Protein AF-0000000076772380 (afdb_homodimer)

Sequence (186 aa):
KKILKKKPVYSMKKGQIVRVEKEKYLNSINYLSVGHPPFYKGLDYIYEDRGEVLDIRIFEETGEYALIAWVGIPTPPAWLPTYMLIKVWSNYHKKILKKKPVYSMKKGQIVRVEKEKYLNSINYLSVGHPPFYKGLDYIYEDRGEVLDIRIFEETGEYALIAWVGIPTPPAWLPTYMLIKVWSNYH

Solvent-accessible surface area (backbone atoms only — not comparable to full-atom values): 11398 Å² total; per-residue (Å²): 131,82,78,70,74,79,75,87,82,72,94,71,51,72,66,41,43,26,27,38,37,58,70,56,42,71,65,32,66,72,44,62,68,68,71,56,64,89,84,50,68,92,54,46,54,52,49,75,36,51,21,32,26,72,41,76,48,74,34,93,89,79,40,48,32,30,31,32,39,45,67,94,47,101,56,79,62,45,76,41,57,48,89,37,48,37,81,56,79,80,76,82,120,132,81,77,69,73,77,77,86,82,72,93,70,54,71,67,41,43,27,26,39,38,57,71,55,41,72,66,32,68,71,43,62,68,68,71,58,64,89,83,51,68,90,55,47,53,53,50,75,36,53,22,33,27,70,41,76,49,74,33,92,91,79,40,48,32,29,30,32,38,45,66,96,47,100,56,81,63,44,74,41,56,48,87,36,48,38,82,57,78,80,76,80,120

Foldseek 3Di:
DPPPPPDDDDPDDFFFKKAFQPVVCQPDVNVVVVVDDPPPVVCVCRHVFIWGFHDWDADDPPGIWTFTDTPPDPDHTDIDHCVRMGTDDPPPD/DPPPDPDDDDPDDFFFKKAFQPVVCQPDVNVVVVVDDPPPVVCVCRHVFIWTFHDWDADDPPGIWTFTDTPPDPDHTDIDHCVRMGTDDPPPD

Organism: Aegilops tauschii subsp. strangulata (NCBI:txid200361)

Secondary structure (DSSP, 8-state):
------PPPPS--TT-EEEE-HHHHHTSHHHHHTT--TT-GGGHHHHHS-EEEEEEEEETTTEEEEEEEETT--S--EEEEGGGEEE------/------PPPPS--TT-EEEE-HHHHHTSHHHHHTT--TT-GGGHHHHHS-EEEEEEEEETTTEEEEEEEETT--S--EEEEGGGEEE------

pLDDT: mean 89.03, std 13.78, range [33.38, 98.62]

Radius of gyration: 18.73 Å; Cα contacts (8 Å, |Δi|>4): 290; chains: 2; bounding box: 43×68×48 Å

Structure (mmCIF, N/CA/C/O backbone):
data_AF-0000000076772380-model_v1
#
loop_
_entity.id
_entity.type
_entity.pdbx_description
1 polymer 'Uncharacterized protein'
#
loop_
_atom_site.group_PDB
_atom_site.id
_atom_site.type_symbol
_atom_site.label_atom_id
_atom_site.label_alt_id
_atom_site.label_comp_id
_atom_site.label_asym_id
_atom_site.label_entity_id
_atom_site.label_seq_id
_atom_site.pdbx_PDB_ins_code
_atom_site.Cartn_x
_atom_site.Cartn_y
_atom_site.Cartn_z
_atom_site.occupancy
_atom_site.B_iso_or_equiv
_atom_site.auth_seq_id
_atom_site.auth_comp_id
_atom_site.auth_asym_id
_atom_site.auth_atom_id
_atom_site.pdbx_PDB_model_num
ATOM 1 N N . LYS A 1 1 ? 26.562 -8.906 25.172 1 37.75 1 LYS A N 1
ATOM 2 C CA . LYS A 1 1 ? 26.172 -7.516 24.953 1 37.75 1 LYS A CA 1
ATOM 3 C C . LYS A 1 1 ? 24.875 -7.426 24.156 1 37.75 1 LYS A C 1
ATOM 5 O O . LYS A 1 1 ? 24.781 -7.973 23.047 1 37.75 1 LYS A O 1
ATOM 10 N N . LYS A 1 2 ? 23.766 -7.121 24.75 1 48.62 2 LYS A N 1
ATOM 11 C CA . LYS A 1 2 ? 22.453 -7.02 24.125 1 48.62 2 LYS A CA 1
ATOM 12 C C . LYS A 1 2 ? 22.453 -5.984 23.016 1 48.62 2 LYS A C 1
ATOM 14 O O . LYS A 1 2 ? 22.781 -4.82 23.234 1 48.62 2 LYS A O 1
ATOM 19 N N . ILE A 1 3 ? 2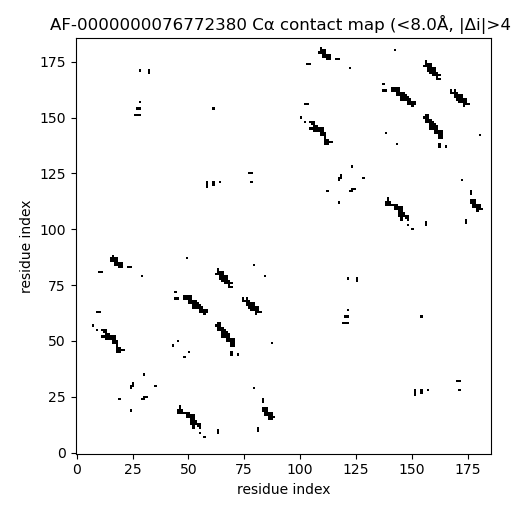2.672 -6.246 21.797 1 52.25 3 ILE A N 1
ATOM 20 C CA . ILE A 1 3 ? 22.625 -5.289 20.703 1 52.25 3 ILE A CA 1
ATOM 21 C C . ILE A 1 3 ? 21.344 -4.461 20.797 1 52.25 3 ILE A C 1
ATOM 23 O O . ILE A 1 3 ? 20.25 -5.008 20.734 1 52.25 3 ILE A O 1
ATOM 27 N N . LEU A 1 4 ? 21.422 -3.527 21.562 1 55.66 4 LEU A N 1
ATOM 28 C CA . LEU A 1 4 ? 20.266 -2.662 21.781 1 55.66 4 LEU A CA 1
ATOM 29 C C . LEU A 1 4 ? 19.688 -2.201 20.453 1 55.66 4 LEU A C 1
ATOM 31 O O . LEU A 1 4 ? 20.406 -1.701 19.594 1 55.66 4 LEU A O 1
ATOM 35 N N . LYS A 1 5 ? 18.703 -2.811 19.938 1 64.19 5 LYS A N 1
ATOM 36 C CA . LYS A 1 5 ? 18 -2.396 18.734 1 64.19 5 LYS A CA 1
ATOM 37 C C . LYS A 1 5 ? 17.734 -0.893 18.734 1 64.19 5 LYS A C 1
ATOM 39 O O . LYS A 1 5 ? 17.25 -0.343 19.719 1 64.19 5 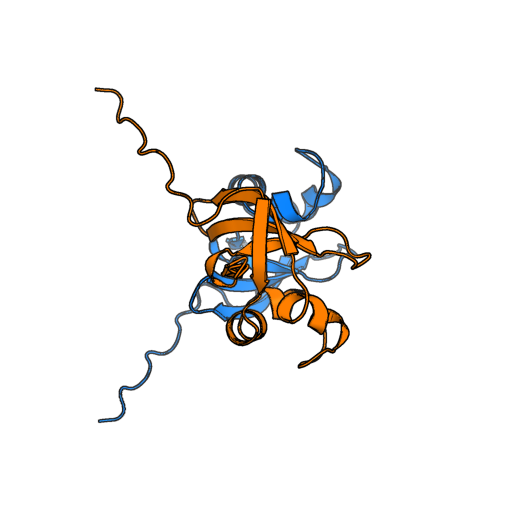LYS A O 1
ATOM 44 N N . LYS A 1 6 ? 18.5 -0.16 17.922 1 69.69 6 LYS A N 1
ATOM 45 C CA . LYS A 1 6 ? 18.297 1.283 17.797 1 69.69 6 LYS A CA 1
ATOM 46 C C . LYS A 1 6 ? 16.828 1.639 17.703 1 69.69 6 LYS A C 1
ATOM 48 O O . LYS A 1 6 ? 16.047 0.949 17.031 1 69.69 6 LYS A O 1
ATOM 53 N N . LYS A 1 7 ? 16.328 2.523 18.594 1 78.88 7 LYS A N 1
ATOM 54 C CA . LYS A 1 7 ? 14.953 3 18.609 1 78.88 7 LYS A CA 1
ATOM 55 C C . LYS A 1 7 ? 14.57 3.645 17.281 1 78.88 7 LYS A C 1
ATOM 57 O O . LYS A 1 7 ? 15.344 4.418 16.719 1 78.88 7 LYS A O 1
ATOM 62 N N . PRO A 1 8 ? 13.414 3.248 16.766 1 77.56 8 PRO A N 1
ATOM 63 C CA . PRO A 1 8 ? 13.016 3.854 15.5 1 77.56 8 PRO A CA 1
ATOM 64 C C . PRO A 1 8 ? 12.828 5.367 15.594 1 77.56 8 PRO A C 1
ATOM 66 O O . PRO A 1 8 ? 12.367 5.867 16.625 1 77.56 8 PRO A O 1
ATOM 69 N N . VAL A 1 9 ? 13.391 6.066 14.586 1 86.56 9 VAL A N 1
ATOM 70 C CA . VAL A 1 9 ? 13.172 7.504 14.469 1 86.56 9 VAL A CA 1
ATOM 71 C C . VAL A 1 9 ? 11.984 7.773 13.539 1 86.56 9 VAL A C 1
ATOM 73 O O . VAL A 1 9 ? 12 7.371 12.375 1 86.56 9 VAL A O 1
ATOM 76 N N . TYR A 1 10 ? 10.992 8.461 14.109 1 92.56 10 TYR A N 1
ATOM 77 C CA . TYR A 1 10 ? 9.781 8.781 13.352 1 92.56 10 TYR A CA 1
ATOM 78 C C . TYR A 1 10 ? 9.891 10.164 12.719 1 92.56 10 TYR A C 1
ATOM 80 O O . TYR A 1 10 ? 10.406 11.102 13.336 1 92.56 10 TYR A O 1
ATOM 88 N N . SER A 1 11 ? 9.438 10.203 11.492 1 95.38 11 SER A N 1
ATOM 89 C CA . SER A 1 11 ? 9.469 11.477 10.781 1 95.38 11 SER A CA 1
ATOM 90 C C . SER A 1 11 ? 8.258 12.336 11.133 1 95.38 11 SER A C 1
ATOM 92 O O . SER A 1 11 ? 8.234 13.531 10.836 1 95.38 11 SER A O 1
ATOM 94 N N . MET A 1 12 ? 7.242 11.695 11.75 1 95.69 12 MET A N 1
ATOM 95 C CA . MET A 1 12 ? 5.996 12.367 12.102 1 95.69 12 MET A CA 1
ATOM 96 C C . MET A 1 12 ? 5.52 11.953 13.492 1 95.69 12 MET A C 1
ATOM 98 O O . MET A 1 12 ? 6.039 10.992 14.062 1 95.69 12 MET A O 1
ATOM 102 N N . LYS A 1 13 ? 4.551 12.812 14 1 96.62 13 LYS A N 1
ATOM 103 C CA . LYS A 1 13 ? 3.949 12.484 15.289 1 96.62 13 LYS A CA 1
ATOM 104 C C . LYS A 1 13 ? 2.43 12.406 15.18 1 96.62 13 LYS A C 1
ATOM 106 O O . LYS A 1 13 ? 1.831 13.016 14.297 1 96.62 13 LYS A O 1
ATOM 111 N N . LYS A 1 14 ? 1.893 11.547 16.125 1 97.69 14 LYS A N 1
ATOM 112 C CA . LYS A 1 14 ? 0.436 11.516 16.219 1 97.69 14 LYS A CA 1
ATOM 113 C C . LYS A 1 14 ? -0.128 12.914 16.484 1 97.69 14 LYS A C 1
ATOM 115 O O . LYS A 1 14 ? 0.429 13.672 17.281 1 97.69 14 LYS A O 1
ATOM 120 N N . GLY A 1 15 ? -1.138 13.25 15.781 1 97.69 15 GLY A N 1
ATOM 121 C CA . GLY A 1 15 ? -1.75 14.562 15.945 1 97.69 15 GLY A CA 1
ATOM 122 C C . 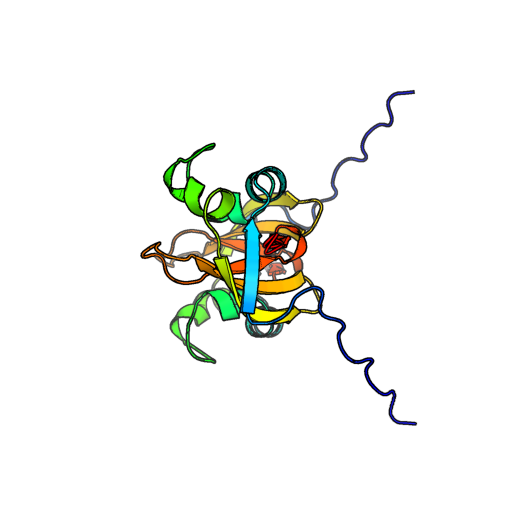GLY A 1 15 ? -1.237 15.586 14.953 1 97.69 15 GLY A C 1
ATOM 123 O O . GLY A 1 15 ? -1.83 16.656 14.789 1 97.69 15 GLY A O 1
ATOM 124 N N . GLN A 1 16 ? -0.128 15.258 14.266 1 97.56 16 GLN A N 1
ATOM 125 C CA . GLN A 1 16 ? 0.442 16.156 13.266 1 97.56 16 GLN A CA 1
ATOM 126 C C . GLN A 1 16 ? -0.528 16.375 12.109 1 97.56 16 GLN A C 1
ATOM 128 O O . GLN A 1 16 ? -1.175 15.438 11.641 1 97.56 16 GLN A O 1
ATOM 133 N N . ILE A 1 17 ? -0.69 17.688 11.641 1 98.38 17 ILE A N 1
ATOM 134 C CA . ILE A 1 17 ? -1.533 18.031 10.5 1 98.38 17 ILE A CA 1
ATOM 135 C C . ILE A 1 17 ? -0.72 17.938 9.211 1 98.38 17 ILE A C 1
ATOM 137 O O . ILE A 1 17 ? 0.393 18.453 9.133 1 98.38 17 ILE A O 1
ATOM 141 N N . VAL A 1 18 ? -1.279 17.281 8.242 1 98.5 18 VAL A N 1
ATOM 142 C CA . VAL A 1 18 ? -0.525 17.016 7.02 1 98.5 18 VAL A CA 1
ATOM 143 C C . VAL A 1 18 ? -1.444 17.156 5.809 1 98.5 18 VAL A C 1
ATOM 145 O O . VAL A 1 18 ? -2.666 17.234 5.953 1 98.5 18 VAL A O 1
ATOM 148 N N . ARG A 1 19 ? -0.863 17.203 4.672 1 98.38 19 ARG A N 1
ATOM 149 C CA . ARG A 1 19 ? -1.463 17.031 3.355 1 98.38 19 ARG A CA 1
ATOM 150 C C . ARG A 1 19 ? -0.653 16.047 2.514 1 98.38 19 ARG A C 1
ATOM 152 O O . ARG A 1 19 ? 0.498 15.742 2.838 1 98.38 19 ARG A O 1
ATOM 159 N N . VAL A 1 20 ? -1.317 15.539 1.575 1 98.12 20 VAL A N 1
ATOM 160 C CA . VAL A 1 20 ? -0.611 14.656 0.654 1 98.12 20 VAL A CA 1
ATOM 161 C C . VAL A 1 20 ? 0.018 15.477 -0.47 1 98.12 20 VAL A C 1
ATOM 163 O O . VAL A 1 20 ? -0.62 16.375 -1.022 1 98.12 20 VAL A O 1
ATOM 166 N N . GLU A 1 21 ? 1.283 15.125 -0.719 1 97.06 21 GLU A N 1
ATOM 167 C CA . GLU A 1 21 ? 1.933 15.727 -1.879 1 97.06 21 GLU A CA 1
ATOM 168 C C . GLU A 1 21 ? 1.409 15.125 -3.18 1 97.06 21 GLU A C 1
ATOM 170 O O . GLU A 1 21 ? 1.649 13.953 -3.467 1 97.06 21 GLU A O 1
ATOM 175 N N . LYS A 1 22 ? 0.8 15.875 -3.947 1 94.25 22 LYS A N 1
ATOM 176 C CA . LYS A 1 22 ? 0.036 15.43 -5.109 1 94.25 22 LYS A CA 1
ATOM 177 C C . LYS A 1 22 ? 0.929 14.695 -6.109 1 94.25 22 LYS A C 1
ATOM 179 O O . LYS A 1 22 ? 0.597 13.602 -6.559 1 94.25 22 LYS A O 1
ATOM 184 N N . GLU A 1 23 ? 2.023 15.281 -6.484 1 93.56 23 GLU A N 1
ATOM 185 C CA . GLU A 1 23 ? 2.904 14.688 -7.488 1 93.56 23 GLU A CA 1
ATOM 186 C C . GLU A 1 23 ? 3.42 13.32 -7.039 1 93.56 23 GLU A C 1
ATOM 188 O O . GLU A 1 23 ? 3.426 12.367 -7.816 1 93.56 23 GLU A O 1
ATOM 193 N N . LYS A 1 24 ? 3.834 13.297 -5.809 1 95.31 24 LYS A N 1
ATOM 194 C CA . LYS A 1 24 ? 4.32 12.023 -5.285 1 95.31 24 LYS A CA 1
ATOM 195 C C . LYS A 1 24 ? 3.217 10.969 -5.289 1 95.31 24 LYS A C 1
ATOM 197 O O . LYS A 1 24 ? 3.449 9.812 -5.664 1 95.31 24 LYS A O 1
ATOM 202 N N . TYR A 1 25 ? 1.997 11.344 -4.875 1 94.81 25 TYR A N 1
ATOM 203 C CA . TYR A 1 25 ? 0.878 10.406 -4.82 1 94.81 25 TYR A CA 1
ATOM 204 C C . TYR A 1 25 ? 0.515 9.914 -6.215 1 94.81 25 TYR A C 1
ATOM 206 O O . TYR A 1 25 ? 0.325 8.711 -6.422 1 94.81 25 TYR A O 1
ATOM 214 N N . LEU A 1 26 ? 0.488 10.766 -7.23 1 91.44 26 LEU A N 1
ATOM 215 C CA . LEU A 1 26 ? 0.057 10.43 -8.586 1 91.44 26 LEU A CA 1
ATOM 216 C C . LEU A 1 26 ? 1.081 9.539 -9.273 1 91.44 26 LEU A C 1
ATOM 218 O O . LEU A 1 26 ? 0.751 8.836 -10.234 1 91.44 26 LEU A O 1
ATOM 222 N N . ASN A 1 27 ? 2.268 9.5 -8.758 1 90.62 27 ASN A N 1
ATOM 223 C CA . ASN A 1 27 ? 3.324 8.672 -9.328 1 90.62 27 ASN A CA 1
ATOM 224 C C . ASN A 1 27 ? 3.607 7.441 -8.469 1 90.62 27 ASN A C 1
ATOM 226 O O . ASN A 1 27 ? 4.707 6.887 -8.516 1 90.62 27 ASN A O 1
ATOM 230 N N . SER A 1 28 ? 2.725 7.074 -7.723 1 93.19 28 SER A N 1
ATOM 231 C CA . SER A 1 28 ? 2.941 5.988 -6.773 1 93.19 28 SER A CA 1
ATOM 232 C C . SER A 1 28 ? 1.957 4.844 -7.008 1 93.19 28 SER A C 1
ATOM 234 O O . SER A 1 28 ? 0.991 4.996 -7.762 1 93.19 28 SER A O 1
ATOM 236 N N . ILE A 1 29 ? 2.297 3.738 -6.246 1 92.19 29 ILE A N 1
ATOM 237 C CA . ILE A 1 29 ? 1.42 2.572 -6.277 1 92.19 29 ILE A CA 1
ATOM 238 C C . ILE A 1 29 ? 0.077 2.92 -5.641 1 92.19 29 ILE A C 1
ATOM 240 O O . ILE A 1 29 ? -0.963 2.396 -6.047 1 92.19 29 ILE A O 1
ATOM 244 N N . ASN A 1 30 ? 0.09 3.82 -4.652 1 92.38 30 ASN A N 1
ATOM 245 C CA . ASN A 1 30 ? -1.146 4.188 -3.971 1 92.38 30 ASN A CA 1
ATOM 246 C C . ASN A 1 30 ? -2.197 4.703 -4.949 1 92.38 30 ASN A C 1
ATOM 248 O O . ASN A 1 30 ? -3.367 4.32 -4.867 1 92.38 30 ASN A O 1
ATOM 252 N N . TYR A 1 31 ? -1.785 5.504 -5.863 1 91.12 31 TYR A N 1
ATOM 253 C CA . TYR A 1 31 ? -2.725 6.02 -6.848 1 91.12 31 TYR A CA 1
ATOM 254 C C . TYR A 1 31 ? -3.201 4.91 -7.781 1 91.12 31 TYR A C 1
ATOM 256 O O . TYR A 1 31 ? -4.395 4.809 -8.078 1 91.12 31 TYR A O 1
ATOM 264 N N . LEU A 1 32 ? -2.252 4.082 -8.242 1 86.56 32 LEU A N 1
ATOM 265 C CA . LEU A 1 32 ? -2.566 2.988 -9.156 1 86.56 32 LEU A CA 1
ATOM 266 C C . LEU A 1 32 ? -3.529 1.999 -8.508 1 86.56 32 LEU A C 1
ATOM 268 O O . LEU A 1 32 ? -4.406 1.446 -9.18 1 86.56 32 LEU A O 1
ATOM 272 N N . SER A 1 33 ? -3.457 1.794 -7.211 1 86.25 33 SER A N 1
ATOM 273 C CA . SER A 1 33 ? -4.242 0.792 -6.496 1 86.25 33 SER A CA 1
ATOM 274 C C . SER A 1 33 ? -5.66 1.281 -6.238 1 86.25 33 SER A C 1
ATOM 276 O O . SER A 1 33 ? -6.539 0.493 -5.883 1 86.25 33 SER A O 1
ATOM 278 N N . VAL A 1 34 ? -5.941 2.484 -6.332 1 82.19 34 VAL A N 1
ATOM 279 C CA . VAL A 1 34 ? -7.289 3 -6.113 1 82.19 34 VAL A CA 1
ATOM 280 C C . VAL A 1 34 ? -8.133 2.781 -7.367 1 82.19 34 VAL A C 1
ATOM 282 O O . VAL A 1 34 ? -9.367 2.807 -7.305 1 82.19 34 VAL A O 1
ATOM 285 N N . GLY A 1 35 ? -7.523 2.396 -8.492 1 77.12 35 GLY A N 1
ATOM 286 C CA . GLY A 1 35 ? -8.227 1.968 -9.688 1 77.12 35 GLY A CA 1
ATOM 287 C C . GLY A 1 35 ? -9.008 3.082 -10.352 1 77.12 35 GLY A C 1
ATOM 288 O O . GLY A 1 35 ? -10.094 2.852 -10.883 1 77.12 35 GLY A O 1
ATOM 289 N N . HIS A 1 36 ? -8.648 4.23 -10.164 1 79.5 36 HIS A N 1
ATOM 290 C CA . HIS A 1 36 ? -9.359 5.34 -10.789 1 79.5 36 HIS A CA 1
ATOM 291 C C . HIS A 1 36 ? -8.57 5.914 -11.961 1 79.5 36 HIS A C 1
ATOM 293 O O . HIS A 1 36 ? -7.352 5.723 -12.039 1 79.5 36 HIS A O 1
ATOM 299 N N . PRO A 1 37 ? -9.344 6.461 -12.883 1 77.56 37 PRO A N 1
ATOM 300 C CA . PRO A 1 37 ? -8.648 7.133 -13.977 1 77.56 37 PRO A CA 1
ATOM 301 C C . PRO A 1 37 ? -7.707 8.234 -13.492 1 77.56 37 PRO A C 1
ATOM 303 O O . PRO A 1 37 ? -7.84 8.711 -12.367 1 77.56 37 PRO A O 1
ATOM 306 N N . PRO A 1 38 ? -6.754 8.492 -14.461 1 70.94 38 PRO A N 1
ATOM 307 C CA . PRO A 1 38 ? -5.898 9.633 -14.117 1 70.94 38 PRO A CA 1
ATOM 308 C C . PRO A 1 38 ? -6.691 10.906 -13.844 1 70.94 38 PRO A C 1
ATOM 310 O O . PRO A 1 38 ? -7.699 11.164 -14.508 1 70.94 38 PRO A O 1
ATOM 313 N N . PHE A 1 39 ? -6.324 11.602 -12.711 1 73.5 39 PHE A N 1
ATOM 314 C CA . PHE A 1 39 ? -6.855 12.906 -12.32 1 73.5 39 PHE A CA 1
ATOM 315 C C . PHE A 1 39 ? -8.289 12.781 -11.828 1 73.5 39 PHE A C 1
ATOM 317 O O . PHE A 1 39 ? -9.125 13.641 -12.109 1 73.5 39 PHE A O 1
ATOM 324 N N . TYR A 1 40 ? -8.523 11.664 -11.352 1 80.94 40 TYR A N 1
ATOM 325 C CA . TYR A 1 40 ? -9.805 11.484 -10.68 1 80.94 40 TYR A CA 1
ATOM 326 C C . TYR A 1 40 ? -10 12.523 -9.586 1 80.94 40 TYR A C 1
ATOM 328 O O . TYR A 1 40 ? -9.18 12.641 -8.672 1 80.94 40 TYR A O 1
ATOM 336 N N . LYS A 1 41 ? -11.055 13.281 -9.672 1 86.69 41 LYS A N 1
ATOM 337 C CA . LYS A 1 41 ? -11.289 14.414 -8.781 1 86.69 41 LYS A CA 1
ATOM 338 C C . LYS A 1 41 ? -11.773 13.945 -7.414 1 86.69 41 LYS A C 1
ATOM 340 O O . LYS A 1 41 ? -11.703 14.695 -6.438 1 86.69 41 LYS A O 1
ATOM 345 N N . GLY A 1 42 ? -12.234 12.758 -7.289 1 88.75 42 GLY A N 1
ATOM 346 C CA . GLY A 1 42 ? -12.742 12.219 -6.039 1 88.75 42 GLY A CA 1
ATOM 347 C C . GLY A 1 42 ? -11.672 12.078 -4.973 1 88.75 42 GLY A C 1
ATOM 348 O O . GLY A 1 42 ? -11.984 11.859 -3.801 1 88.75 42 GLY A O 1
ATOM 349 N N . LEU A 1 43 ? -10.445 12.336 -5.391 1 91.5 43 LEU A N 1
ATOM 350 C CA . LEU A 1 43 ? -9.328 12.211 -4.461 1 91.5 43 LEU A CA 1
ATOM 351 C C . LEU A 1 43 ? -8.727 13.578 -4.148 1 91.5 43 LEU A C 1
ATOM 353 O O . LEU A 1 43 ? -7.758 13.672 -3.395 1 91.5 43 LEU A O 1
ATOM 357 N N . ASP A 1 44 ? -9.305 14.617 -4.598 1 93.56 44 ASP A N 1
ATOM 358 C CA . ASP A 1 44 ? -8.695 15.938 -4.457 1 93.56 44 ASP A CA 1
ATOM 359 C C . ASP A 1 44 ? -8.547 16.312 -2.984 1 93.56 44 ASP A C 1
ATOM 361 O O . ASP A 1 44 ? -7.605 17.031 -2.615 1 93.56 44 ASP A O 1
ATOM 365 N N . TYR A 1 45 ? -9.352 15.797 -2.199 1 95.44 45 TYR A N 1
ATOM 366 C CA . TYR A 1 45 ? -9.344 16.219 -0.803 1 95.44 45 TYR A CA 1
ATOM 367 C C . TYR A 1 45 ? -8.055 15.797 -0.115 1 95.44 45 TYR A C 1
ATOM 369 O O . TYR A 1 45 ? -7.621 16.438 0.85 1 95.44 45 TYR A O 1
ATOM 377 N N . ILE A 1 46 ? -7.387 14.773 -0.588 1 96.56 46 ILE A N 1
ATOM 378 C CA . ILE A 1 46 ? -6.215 14.336 0.159 1 96.56 46 ILE A CA 1
ATOM 379 C C . ILE A 1 46 ? -5.078 15.336 -0.026 1 96.56 46 ILE A C 1
ATOM 381 O O . ILE A 1 46 ? -4.199 15.453 0.83 1 96.56 46 ILE A O 1
ATOM 385 N N . TYR A 1 47 ? -5.16 16.094 -1.111 1 96.12 47 TYR A N 1
ATOM 386 C CA . TYR A 1 47 ? -4.164 17.109 -1.408 1 96.12 47 TYR A CA 1
ATOM 387 C C . TYR A 1 47 ? -4.562 18.453 -0.812 1 96.12 47 TYR A C 1
ATOM 389 O O . TYR A 1 47 ? -3.703 1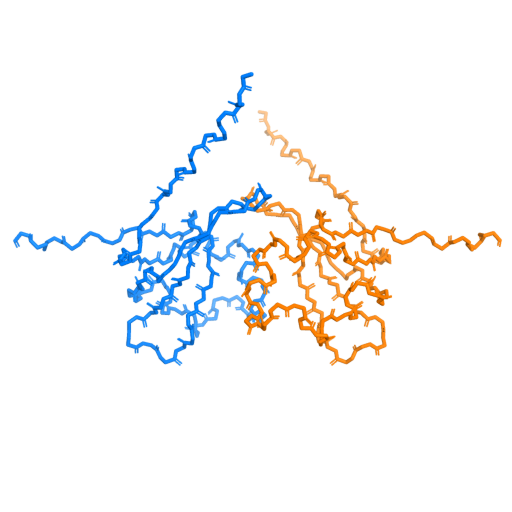9.25 -0.421 1 96.12 47 TYR A O 1
ATOM 397 N N . GLU A 1 48 ? -5.844 18.688 -0.889 1 96.25 48 GLU A N 1
ATOM 398 C CA . GLU A 1 48 ? -6.359 20.031 -0.66 1 96.25 48 GLU A CA 1
ATOM 399 C C . GLU A 1 48 ? -6.801 20.203 0.789 1 96.25 48 GLU A C 1
ATOM 401 O O . GLU A 1 48 ? -6.68 21.297 1.347 1 96.25 48 GLU A O 1
ATOM 406 N N . ASP A 1 49 ? -7.273 19.156 1.407 1 97 49 ASP A N 1
ATOM 407 C CA . ASP A 1 49 ? -7.77 19.219 2.777 1 97 49 ASP A CA 1
ATOM 408 C C . ASP A 1 49 ? -6.711 18.75 3.77 1 97 49 ASP A C 1
ATOM 410 O O . ASP A 1 49 ? -5.754 18.062 3.389 1 97 49 ASP A O 1
ATOM 414 N N . ARG A 1 50 ? -6.91 19.156 5.012 1 97.19 50 ARG A N 1
ATOM 415 C CA . ARG A 1 50 ? -5.988 18.766 6.074 1 97.19 50 ARG A CA 1
ATOM 416 C C . ARG A 1 50 ? -6.352 17.391 6.645 1 97.19 50 ARG A C 1
ATOM 418 O O . ARG A 1 50 ? -7.535 17.078 6.816 1 97.19 50 ARG A O 1
ATOM 425 N N . GLY A 1 51 ? -5.363 16.641 6.848 1 98.31 51 GLY A N 1
ATOM 426 C CA . GLY A 1 51 ? -5.504 15.383 7.57 1 98.31 51 GLY A CA 1
ATOM 427 C C . GLY A 1 51 ? -4.719 15.352 8.867 1 98.31 51 GLY A C 1
ATOM 428 O O . GLY A 1 51 ? -3.691 16.016 9 1 98.31 51 GLY A O 1
ATOM 429 N N . GLU A 1 52 ? -5.148 14.586 9.742 1 98.62 52 GLU A N 1
ATOM 430 C CA . GLU A 1 52 ? -4.461 14.383 11.016 1 98.62 52 GLU A CA 1
ATOM 431 C C . GLU A 1 52 ? -3.832 12.992 11.086 1 98.62 52 GLU A C 1
ATOM 433 O O . GLU A 1 52 ? -4.449 12 10.695 1 98.62 52 GLU A O 1
ATOM 438 N N . VAL A 1 53 ? -2.625 12.938 11.586 1 98.5 53 VAL A N 1
ATOM 439 C CA . VAL A 1 53 ? -1.956 11.656 11.812 1 98.5 53 VAL A CA 1
ATOM 440 C C . VAL A 1 53 ? -2.537 10.984 13.055 1 98.5 53 VAL A C 1
ATOM 442 O O . VAL A 1 53 ? -2.436 11.508 14.164 1 98.5 53 VAL A O 1
ATOM 445 N N . LEU A 1 54 ? -3.146 9.789 12.844 1 98.31 54 LEU A N 1
ATOM 446 C CA . LEU A 1 54 ? -3.754 9.062 13.953 1 98.31 54 LEU A CA 1
ATOM 447 C C . LEU A 1 54 ? -2.775 8.047 14.531 1 98.31 54 LEU A C 1
ATOM 449 O O . LEU A 1 54 ? -2.854 7.715 15.719 1 98.31 54 LEU A O 1
ATOM 453 N N . ASP A 1 55 ? -1.941 7.508 13.742 1 97.31 55 ASP A N 1
ATOM 454 C CA . ASP A 1 55 ? -0.984 6.469 14.117 1 97.31 55 ASP A CA 1
ATOM 455 C C . ASP A 1 55 ? 0.199 6.441 13.156 1 97.31 55 ASP A C 1
ATOM 457 O O . ASP A 1 55 ? 0.121 6.988 12.055 1 97.31 55 ASP A O 1
ATOM 461 N N . ILE A 1 56 ? 1.285 5.895 13.586 1 97.69 56 ILE A N 1
ATOM 462 C CA . ILE A 1 56 ? 2.49 5.754 12.773 1 97.69 56 ILE A CA 1
ATOM 463 C C . ILE A 1 56 ? 3.074 4.355 12.953 1 97.69 56 ILE A C 1
ATOM 465 O O . ILE A 1 56 ? 3.127 3.838 14.078 1 97.69 56 ILE A O 1
ATOM 469 N N . ARG A 1 57 ? 3.477 3.781 11.875 1 94.88 57 ARG A N 1
ATOM 470 C CA . ARG A 1 57 ? 4.129 2.477 11.891 1 94.88 57 ARG A CA 1
ATOM 471 C C . ARG A 1 57 ? 5.344 2.461 10.969 1 94.88 57 ARG A C 1
ATOM 473 O O . ARG A 1 57 ? 5.348 3.131 9.93 1 94.88 57 ARG A O 1
ATOM 480 N N . ILE A 1 58 ? 6.277 1.718 11.422 1 94.94 58 ILE A N 1
ATOM 481 C CA . ILE A 1 58 ? 7.465 1.537 10.602 1 94.94 58 ILE A CA 1
ATOM 482 C C . ILE A 1 58 ? 7.609 0.066 10.219 1 94.94 58 ILE A C 1
ATOM 484 O O . ILE A 1 58 ? 7.512 -0.818 11.07 1 94.94 58 ILE A O 1
ATOM 488 N N . PHE A 1 59 ? 7.809 -0.19 8.992 1 92 59 PHE A N 1
ATOM 489 C CA . PHE A 1 59 ? 8.031 -1.536 8.477 1 92 59 PHE A CA 1
ATOM 490 C C . PHE A 1 59 ? 9.43 -1.672 7.902 1 92 59 PHE A C 1
ATOM 492 O O . PHE A 1 59 ? 9.938 -0.747 7.262 1 92 59 PHE A O 1
ATOM 499 N N . GLU A 1 60 ? 9.984 -2.795 7.992 1 87 60 GLU A N 1
ATOM 500 C CA . GLU A 1 60 ? 11.375 -3.002 7.578 1 87 60 GLU A CA 1
ATOM 501 C C . GLU A 1 60 ? 11.531 -2.814 6.074 1 87 60 GLU A C 1
ATOM 503 O O . GLU A 1 60 ? 12.438 -2.105 5.625 1 87 60 GLU A O 1
ATOM 508 N N . GLU A 1 61 ? 10.586 -3.301 5.301 1 87.5 61 GLU A N 1
ATOM 509 C CA . GLU A 1 61 ? 10.781 -3.354 3.854 1 87.5 61 GLU A CA 1
ATOM 510 C C . GLU A 1 61 ? 10.227 -2.107 3.174 1 87.5 61 GLU A C 1
ATOM 512 O O . GLU A 1 61 ? 10.773 -1.645 2.17 1 87.5 61 GLU A O 1
ATOM 517 N N . THR A 1 62 ? 9.203 -1.522 3.814 1 92 62 THR A N 1
ATOM 518 C CA . THR A 1 62 ? 8.508 -0.492 3.049 1 92 62 THR A CA 1
ATOM 519 C C . THR A 1 62 ? 8.633 0.866 3.732 1 92 62 THR A C 1
ATOM 521 O O . THR A 1 62 ? 8.266 1.893 3.156 1 92 62 THR A O 1
ATOM 524 N N . GLY A 1 63 ? 9.148 0.89 5.012 1 93.81 63 GLY A N 1
ATOM 525 C CA . GLY A 1 63 ? 9.406 2.158 5.676 1 93.81 63 GLY A CA 1
ATOM 526 C C . GLY A 1 63 ? 8.258 2.617 6.551 1 93.81 63 GLY A C 1
ATOM 527 O O . GLY A 1 63 ? 7.539 1.794 7.125 1 93.81 63 GLY A O 1
ATOM 528 N N . GLU A 1 64 ? 8.156 3.898 6.691 1 96.5 64 GLU A N 1
ATOM 529 C CA . GLU A 1 64 ? 7.242 4.52 7.645 1 96.5 64 GLU A CA 1
ATOM 530 C C . GLU A 1 64 ? 5.914 4.879 6.988 1 96.5 64 GLU A C 1
ATOM 532 O O . GLU A 1 64 ? 5.891 5.41 5.875 1 96.5 64 GLU A O 1
ATOM 537 N N . TYR A 1 65 ? 4.855 4.559 7.703 1 97.44 65 TYR A N 1
ATOM 538 C CA . TYR A 1 65 ? 3.5 4.891 7.273 1 97.44 65 TYR A CA 1
ATOM 539 C C . TYR A 1 65 ? 2.744 5.629 8.375 1 97.44 65 TYR A C 1
ATOM 541 O O . TYR A 1 65 ? 3.021 5.441 9.562 1 97.44 65 TYR A O 1
ATOM 549 N N . ALA A 1 66 ? 1.817 6.398 7.887 1 98.25 66 ALA A N 1
ATOM 550 C CA . ALA A 1 66 ? 0.917 7.098 8.805 1 98.25 66 ALA A CA 1
ATOM 551 C C . ALA A 1 66 ? -0.542 6.836 8.438 1 98.25 66 ALA A C 1
ATOM 553 O O . ALA A 1 66 ? -0.898 6.793 7.262 1 98.25 66 ALA A O 1
ATOM 554 N N . LEU A 1 67 ? -1.376 6.633 9.492 1 97.69 67 LEU A N 1
ATOM 555 C CA . LEU A 1 67 ? -2.826 6.609 9.344 1 97.69 67 LEU A CA 1
ATOM 556 C C . LEU A 1 67 ? -3.402 8.023 9.375 1 97.69 67 LEU A C 1
ATOM 558 O O . LEU A 1 67 ? -3.279 8.719 10.383 1 97.69 67 LEU A O 1
ATOM 562 N N . ILE A 1 68 ? -4.051 8.414 8.258 1 98.38 68 ILE A N 1
ATOM 563 C CA . ILE A 1 68 ? -4.484 9.797 8.125 1 98.38 68 ILE A CA 1
ATOM 564 C C . ILE A 1 68 ? -6.012 9.859 8.141 1 98.38 68 ILE A C 1
ATOM 566 O O . ILE A 1 68 ? -6.676 9.117 7.414 1 98.38 68 ILE A O 1
ATOM 570 N N . ALA A 1 69 ? -6.555 10.68 8.992 1 98.56 69 ALA A N 1
ATOM 571 C CA . ALA A 1 69 ? -7.965 11.07 8.945 1 98.56 69 ALA A CA 1
ATOM 572 C C . ALA A 1 69 ? -8.125 12.5 8.438 1 98.56 69 ALA A C 1
ATOM 574 O O . ALA A 1 69 ? -7.555 13.438 9 1 98.56 69 ALA A O 1
ATOM 575 N N . TRP A 1 70 ? -8.898 12.633 7.375 1 98.44 70 TRP A N 1
ATOM 576 C CA . TRP A 1 70 ? -9.07 13.961 6.789 1 98.44 70 TRP A CA 1
ATOM 577 C C . TRP A 1 70 ? -10.195 14.719 7.477 1 98.44 70 TRP A C 1
ATOM 579 O O . TRP A 1 70 ? -11.273 14.164 7.707 1 98.44 70 TRP A O 1
ATOM 589 N N . VAL A 1 71 ? -9.961 15.867 7.789 1 95.06 71 VAL A N 1
ATOM 590 C CA . VAL A 1 71 ? -10.883 16.703 8.555 1 95.06 71 VAL A CA 1
ATOM 591 C C . VAL A 1 71 ? -12.094 17.062 7.691 1 95.06 71 VAL A C 1
ATOM 593 O O . VAL A 1 71 ? -11.945 17.656 6.625 1 95.06 71 VAL A O 1
ATOM 596 N N . GLY A 1 72 ? -13.266 16.719 8.141 1 96 72 GLY A N 1
ATOM 597 C CA . GLY A 1 72 ? -14.477 17.141 7.457 1 96 72 GLY A CA 1
ATOM 598 C C . GLY A 1 72 ? -14.812 16.266 6.262 1 96 72 GLY A C 1
ATOM 599 O O . GLY A 1 72 ? -15.711 16.594 5.48 1 96 72 GLY A O 1
ATOM 600 N N . ILE A 1 73 ? -14.062 15.281 6.043 1 96.44 73 ILE A N 1
ATOM 601 C CA . ILE A 1 73 ? -14.289 14.383 4.918 1 96.44 73 ILE A CA 1
ATOM 602 C C . ILE A 1 73 ? -14.82 13.039 5.422 1 96.44 73 ILE A C 1
ATOM 604 O O . ILE A 1 73 ? -14.227 12.43 6.312 1 96.44 73 ILE A O 1
ATOM 608 N N . PRO A 1 74 ? -16.016 12.531 4.891 1 96.19 74 PRO A N 1
ATOM 609 C CA . PRO A 1 74 ? -16.609 11.289 5.371 1 96.19 74 PRO A CA 1
ATOM 610 C C . PRO A 1 74 ? -15.961 10.047 4.766 1 96.19 74 PRO A C 1
ATOM 612 O O . PRO A 1 74 ? -16.656 9.148 4.289 1 96.19 74 PRO A O 1
ATOM 615 N N . THR A 1 75 ? -14.68 9.969 4.695 1 94.5 75 THR A N 1
ATOM 616 C CA . THR A 1 75 ? -13.93 8.797 4.25 1 94.5 75 THR A CA 1
ATOM 617 C C . THR A 1 75 ? -13.148 8.18 5.41 1 94.5 75 THR A C 1
ATOM 619 O O . THR A 1 75 ? -12.625 8.898 6.266 1 94.5 75 THR A O 1
ATOM 622 N N . PRO A 1 76 ? -13.109 6.848 5.504 1 93.88 76 PRO A N 1
ATOM 623 C CA . PRO A 1 76 ? -12.273 6.238 6.543 1 93.88 76 PRO A CA 1
ATOM 624 C C . PRO A 1 76 ? -10.812 6.672 6.449 1 93.88 76 PRO A C 1
ATOM 626 O O . PRO A 1 76 ? -10.336 7.023 5.371 1 93.88 76 PRO A O 1
ATOM 629 N N . PRO A 1 77 ? -10.156 6.672 7.621 1 96.38 77 PRO A N 1
ATOM 630 C CA . PRO A 1 77 ? -8.719 6.934 7.547 1 96.38 77 PRO A CA 1
ATOM 631 C C . PRO A 1 77 ? -7.98 5.945 6.641 1 96.38 77 PRO A C 1
ATOM 633 O O . PRO A 1 77 ? -8.492 4.859 6.371 1 96.38 77 PRO A O 1
ATOM 636 N N . ALA A 1 78 ? -6.844 6.434 6.246 1 95.44 78 ALA A N 1
ATOM 637 C CA . ALA A 1 78 ? -6.055 5.59 5.348 1 95.44 78 ALA A CA 1
ATOM 638 C C . ALA A 1 78 ? -4.574 5.648 5.703 1 95.44 78 ALA A C 1
ATOM 640 O O . ALA A 1 78 ? -4.059 6.703 6.078 1 95.44 78 ALA A O 1
ATOM 641 N N . TRP A 1 79 ? -3.941 4.48 5.562 1 96.25 79 TRP A N 1
ATOM 642 C CA . TRP A 1 79 ? -2.492 4.418 5.707 1 96.25 79 TRP A CA 1
ATOM 643 C C . TRP A 1 79 ? -1.796 4.91 4.445 1 96.25 79 TRP A C 1
ATOM 645 O O . TRP A 1 79 ? -2.092 4.445 3.342 1 96.25 79 TRP A O 1
ATOM 655 N N . LEU A 1 80 ? -0.886 5.809 4.594 1 97.19 80 LEU A N 1
ATOM 656 C CA . LEU A 1 80 ? -0.073 6.312 3.492 1 97.19 80 LEU A CA 1
ATOM 657 C C . LEU A 1 80 ? 1.399 6.367 3.885 1 97.19 80 LEU A C 1
ATOM 659 O O . LEU A 1 80 ? 1.728 6.617 5.047 1 97.19 80 LEU A O 1
ATOM 663 N N . PRO A 1 81 ? 2.312 6.172 2.963 1 97.06 81 PRO A N 1
ATOM 664 C CA . PRO A 1 81 ? 3.723 6.426 3.264 1 97.06 81 PRO A CA 1
ATOM 665 C C . PRO A 1 81 ? 3.988 7.871 3.678 1 97.06 81 PRO A C 1
ATOM 667 O O . PRO A 1 81 ? 3.451 8.797 3.068 1 97.06 81 PRO A O 1
ATOM 670 N N . THR A 1 82 ? 4.871 8 4.633 1 97.62 82 THR A N 1
ATOM 671 C CA . THR A 1 82 ? 5.09 9.336 5.168 1 97.62 82 THR A CA 1
ATOM 672 C C . THR A 1 82 ? 5.875 10.195 4.176 1 97.62 82 THR A C 1
ATOM 674 O O . THR A 1 82 ? 5.773 11.422 4.191 1 97.62 82 THR A O 1
ATOM 677 N N . TYR A 1 83 ? 6.57 9.523 3.275 1 96.62 83 TYR A N 1
ATOM 678 C CA . TYR A 1 83 ? 7.391 10.297 2.352 1 96.62 83 T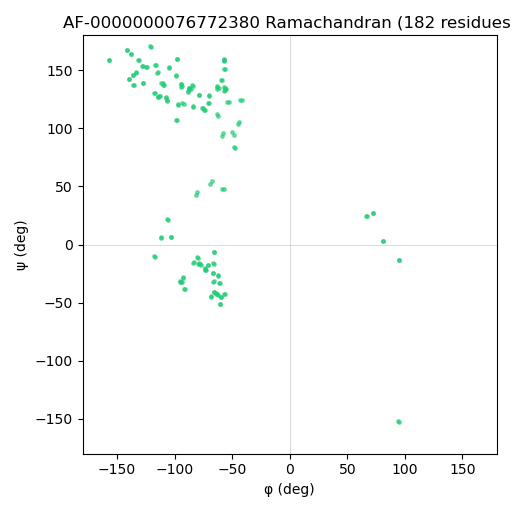YR A CA 1
ATOM 679 C C . TYR A 1 83 ? 6.523 11.156 1.435 1 96.62 83 TYR A C 1
ATOM 681 O O . TYR A 1 83 ? 7.004 12.109 0.828 1 96.62 83 TYR A O 1
ATOM 689 N N . MET A 1 84 ? 5.238 10.844 1.363 1 97.94 84 MET A N 1
ATOM 690 C CA . MET A 1 84 ? 4.43 11.633 0.439 1 97.94 84 MET A CA 1
ATOM 691 C C . MET A 1 84 ? 3.586 12.656 1.191 1 97.94 84 MET A C 1
ATOM 693 O O . MET A 1 84 ? 2.691 13.273 0.613 1 97.94 84 MET A O 1
ATOM 697 N N . LEU A 1 85 ? 3.811 12.75 2.436 1 98.25 85 LEU A N 1
ATOM 698 C CA . LEU A 1 85 ? 3.047 13.672 3.268 1 98.25 85 LEU A CA 1
ATOM 699 C C . LEU A 1 85 ? 3.83 14.961 3.508 1 98.25 85 LEU A C 1
ATOM 701 O O . LEU A 1 85 ? 5.047 14.922 3.695 1 98.25 85 LEU A O 1
ATOM 705 N N . ILE A 1 86 ? 3.082 16 3.566 1 97.94 86 ILE A N 1
ATOM 706 C CA . ILE A 1 86 ? 3.623 17.328 3.85 1 97.94 86 ILE A CA 1
ATOM 707 C C . ILE A 1 86 ? 3.09 17.828 5.191 1 97.94 86 ILE A C 1
ATOM 709 O O . ILE A 1 86 ? 1.876 17.859 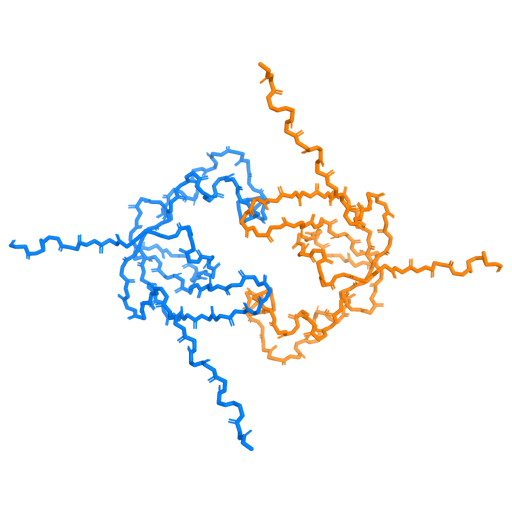5.41 1 97.94 86 ILE A O 1
ATOM 713 N N . LYS A 1 87 ? 4.008 18.219 6.051 1 97.38 87 LYS A N 1
ATOM 714 C CA . LYS A 1 87 ? 3.6 18.844 7.305 1 97.38 87 LYS A CA 1
ATOM 715 C C . LYS A 1 87 ? 3.025 20.234 7.059 1 97.38 87 LYS A C 1
ATOM 717 O O . LYS A 1 87 ? 3.607 21.031 6.32 1 97.38 87 LYS A O 1
ATOM 722 N N . VAL A 1 88 ? 1.805 20.375 7.656 1 95.38 88 VAL A N 1
ATOM 723 C CA . VAL A 1 88 ? 1.178 21.688 7.547 1 95.38 88 VAL A CA 1
ATOM 724 C C . VAL A 1 88 ? 1.46 22.5 8.805 1 95.38 88 VAL A C 1
ATOM 726 O O . VAL A 1 88 ? 1.28 22.016 9.922 1 95.38 88 VAL A O 1
ATOM 729 N N . TRP A 1 89 ? 2.141 23.703 8.688 1 87.12 89 TRP A N 1
ATOM 730 C CA . TRP A 1 89 ? 2.471 24.562 9.812 1 87.12 89 TRP A CA 1
ATOM 731 C C . TRP A 1 89 ? 1.456 25.703 9.945 1 87.12 89 TRP A C 1
ATOM 733 O O . TRP A 1 89 ? 0.925 26.188 8.938 1 87.12 89 TRP A O 1
ATOM 743 N N . SER A 1 90 ? 0.562 25.578 11.023 1 72.12 90 SER A N 1
ATOM 744 C CA . SER A 1 90 ? -0.3 26.734 11.273 1 72.12 90 SER A CA 1
ATOM 745 C C . SER A 1 90 ? 0.518 27.969 11.641 1 72.12 90 SER A C 1
ATOM 747 O O . SER A 1 90 ? 1.521 27.859 12.352 1 72.12 90 SER A O 1
ATOM 749 N N . ASN A 1 91 ? 0.59 28.953 10.844 1 57.41 91 ASN A N 1
ATOM 750 C CA . ASN A 1 91 ? 1.104 30.266 11.25 1 57.41 91 ASN A CA 1
ATOM 751 C C . ASN A 1 91 ? 0.315 30.828 12.422 1 57.41 91 ASN A C 1
ATOM 753 O O . ASN A 1 91 ? -0.827 31.266 12.258 1 57.41 91 ASN A O 1
ATOM 757 N N . TYR A 1 92 ? 0.023 30.234 13.438 1 51.84 92 TYR A N 1
ATOM 758 C CA . TYR A 1 92 ? -0.612 31.078 14.445 1 51.84 92 TYR A CA 1
ATOM 759 C C . TYR A 1 92 ? 0.373 32.094 14.992 1 51.84 92 TYR A C 1
ATOM 761 O O . TYR A 1 92 ? 1.371 31.734 15.625 1 51.84 92 TYR A O 1
ATOM 769 N N . HIS A 1 93 ? 1.061 32.938 14.141 1 41.16 93 HIS A N 1
ATOM 770 C CA . HIS A 1 93 ? 1.363 34.188 14.828 1 41.16 93 HIS A CA 1
ATOM 771 C C . HIS A 1 93 ? 0.113 35.062 14.984 1 41.16 93 HIS A C 1
ATOM 773 O O . HIS A 1 93 ? -0.767 35.031 14.117 1 41.16 93 HIS A O 1
ATOM 779 N N . LYS B 1 1 ? 26.375 13.461 -23.672 1 33.38 1 LYS B N 1
ATOM 780 C CA . LYS B 1 1 ? 26.203 12.031 -23.438 1 33.38 1 LYS B CA 1
ATOM 781 C C . LYS B 1 1 ? 24.906 11.734 -22.703 1 33.38 1 LYS B C 1
ATOM 783 O O . LYS B 1 1 ? 24.688 12.234 -21.609 1 33.38 1 LYS B O 1
ATOM 788 N N . LYS B 1 2 ? 23.797 11.266 -23.375 1 46.03 2 LYS B N 1
ATOM 789 C CA . LYS B 1 2 ? 22.484 10.969 -22.812 1 46.03 2 LYS B CA 1
ATOM 790 C C . LYS B 1 2 ? 22.578 9.93 -21.703 1 46.03 2 LYS B C 1
ATOM 792 O O . LYS B 1 2 ? 23.125 8.844 -21.906 1 46.03 2 LYS B O 1
ATOM 797 N N . ILE B 1 3 ? 22.641 10.25 -20.5 1 55.66 3 ILE B N 1
ATOM 798 C CA . ILE B 1 3 ? 22.719 9.289 -19.406 1 55.66 3 ILE B CA 1
ATOM 799 C C . ILE B 1 3 ? 21.656 8.211 -19.594 1 55.66 3 ILE B C 1
ATOM 801 O O . ILE B 1 3 ? 20.453 8.5 -19.609 1 55.66 3 ILE B O 1
ATOM 805 N N . LEU B 1 4 ? 22.016 7.316 -20.344 1 55.59 4 LEU B N 1
ATOM 806 C CA . LEU B 1 4 ? 21.109 6.211 -20.641 1 55.59 4 LEU B CA 1
ATOM 807 C C . LEU B 1 4 ? 20.5 5.652 -19.359 1 55.59 4 LEU B C 1
ATOM 809 O O . LEU B 1 4 ? 21.203 5.332 -18.406 1 55.59 4 LEU B O 1
ATOM 813 N N . LYS B 1 5 ? 19.375 6.086 -18.969 1 64.75 5 LYS B N 1
ATOM 814 C CA . LYS B 1 5 ? 18.656 5.547 -17.812 1 64.75 5 LYS B CA 1
ATOM 815 C C . LYS B 1 5 ? 18.672 4.023 -17.828 1 64.75 5 LYS B C 1
ATOM 817 O O . LYS B 1 5 ? 18.391 3.396 -18.844 1 64.75 5 LYS B O 1
ATOM 822 N N . LYS B 1 6 ? 19.484 3.42 -17 1 69.25 6 LYS B N 1
ATOM 823 C CA . LYS B 1 6 ? 19.562 1.969 -16.859 1 69.25 6 LYS B CA 1
ATOM 824 C C . LYS B 1 6 ? 18.156 1.347 -16.875 1 69.25 6 LYS B C 1
ATOM 826 O O . LYS B 1 6 ? 17.234 1.881 -16.25 1 69.25 6 LYS B O 1
ATOM 831 N N . LYS B 1 7 ? 17.922 0.412 -17.781 1 78.31 7 LYS B N 1
ATOM 832 C CA . LYS B 1 7 ? 16.672 -0.31 -17.906 1 78.31 7 LYS B CA 1
ATOM 833 C C . LYS B 1 7 ? 16.297 -1.013 -16.609 1 78.31 7 LYS B C 1
ATOM 835 O O . LYS B 1 7 ? 17.156 -1.625 -15.961 1 78.31 7 LYS B O 1
ATOM 840 N N . PRO B 1 8 ? 15.039 -0.869 -16.188 1 77.62 8 PRO B N 1
ATOM 841 C CA . PRO B 1 8 ? 14.656 -1.541 -14.938 1 77.62 8 PRO B CA 1
ATOM 842 C C . PRO B 1 8 ? 14.75 -3.061 -15.039 1 77.62 8 PRO B C 1
ATOM 844 O O . PRO B 1 8 ? 14.477 -3.637 -16.094 1 77.62 8 PRO B O 1
ATOM 847 N N . VAL B 1 9 ? 15.367 -3.648 -13.984 1 86.19 9 VAL B N 1
ATOM 848 C CA . VAL B 1 9 ? 15.406 -5.102 -13.859 1 86.19 9 VAL B CA 1
ATOM 849 C C . VAL B 1 9 ? 14.219 -5.586 -13.039 1 86.19 9 VAL B C 1
ATOM 851 O O . VAL B 1 9 ? 14.055 -5.191 -11.875 1 86.19 9 VAL B O 1
ATOM 854 N N . TYR B 1 10 ? 13.414 -6.453 -13.672 1 92.56 10 TYR B N 1
ATOM 855 C CA . TYR B 1 10 ? 12.227 -6.992 -13.016 1 92.56 10 TYR B CA 1
ATOM 856 C C . TYR B 1 10 ? 12.531 -8.336 -12.359 1 92.56 10 TYR B C 1
ATOM 858 O O . TYR B 1 10 ? 13.25 -9.156 -12.922 1 92.56 10 TYR B O 1
ATOM 866 N N . SER B 1 11 ? 11.984 -8.469 -11.18 1 95.31 11 SER B N 1
ATOM 867 C CA . SER B 1 11 ? 12.188 -9.719 -10.453 1 95.31 11 SER B CA 1
ATOM 868 C C . SER B 1 11 ? 11.18 -10.781 -10.891 1 95.31 11 SER B C 1
ATOM 870 O O . SER B 1 11 ? 11.336 -11.961 -10.578 1 95.31 11 SER B O 1
ATOM 872 N N . MET B 1 12 ? 10.109 -10.32 -11.586 1 95.75 12 MET B N 1
ATOM 873 C CA . MET B 1 12 ? 9.031 -11.203 -12.023 1 95.75 12 MET B CA 1
ATOM 874 C C . MET B 1 12 ? 8.602 -10.875 -13.453 1 95.75 12 MET B C 1
ATOM 876 O O . MET B 1 12 ? 8.984 -9.836 -13.992 1 95.75 12 MET B O 1
ATOM 880 N N . LYS B 1 13 ? 7.84 -11.891 -14.031 1 96.62 13 LYS B N 1
ATOM 881 C CA . LYS B 1 13 ? 7.293 -11.672 -15.367 1 96.62 13 LYS B CA 1
ATOM 882 C C . LYS B 1 13 ? 5.781 -11.859 -15.383 1 96.62 13 LYS B C 1
ATOM 884 O O . LYS B 1 13 ? 5.23 -12.57 -14.539 1 96.62 13 LYS B O 1
ATOM 889 N N . LYS B 1 14 ? 5.195 -11.117 -16.375 1 97.69 14 LYS B N 1
ATOM 890 C CA . LYS B 1 14 ? 3.768 -11.336 -16.578 1 97.69 14 LYS B CA 1
ATOM 891 C C . LYS B 1 14 ? 3.477 -12.805 -16.875 1 97.69 14 LYS B C 1
ATOM 893 O O . LYS B 1 14 ? 4.223 -13.461 -17.609 1 97.69 14 LYS B O 1
ATOM 898 N N . GLY B 1 15 ? 2.482 -13.305 -16.25 1 97.69 15 GLY B N 1
ATOM 899 C CA . GLY B 1 15 ? 2.119 -14.703 -16.453 1 97.69 15 GLY B CA 1
ATOM 900 C C . GLY B 1 15 ? 2.723 -15.625 -15.414 1 97.69 15 GLY B C 1
ATOM 901 O O . GLY B 1 15 ? 2.312 -16.781 -15.297 1 97.69 15 GLY B O 1
ATOM 902 N N . GLN B 1 16 ? 3.699 -15.117 -14.648 1 97.62 16 GLN B N 1
ATOM 903 C CA . GLN B 1 16 ? 4.34 -15.914 -13.602 1 97.62 16 GLN B CA 1
ATOM 904 C C . GLN B 1 16 ? 3.334 -16.312 -12.523 1 97.62 16 GLN B C 1
ATOM 906 O O . GLN B 1 16 ? 2.498 -15.5 -12.117 1 97.62 16 GLN B O 1
ATOM 911 N N . ILE B 1 17 ? 3.367 -17.625 -12.047 1 98.38 17 ILE B N 1
ATOM 912 C CA . ILE B 1 17 ? 2.51 -18.125 -10.977 1 98.38 17 ILE B CA 1
ATOM 913 C C . ILE B 1 17 ? 3.193 -17.891 -9.625 1 98.38 17 ILE B C 1
ATOM 915 O O . ILE B 1 17 ? 4.371 -18.219 -9.461 1 98.38 17 ILE B O 1
ATOM 919 N N . VAL B 1 18 ? 2.453 -17.344 -8.719 1 98.56 18 VAL B N 1
ATOM 920 C CA . VAL B 1 18 ? 3.053 -16.969 -7.441 1 98.56 18 VAL B CA 1
ATOM 921 C C . VAL B 1 18 ? 2.08 -17.266 -6.301 1 98.56 18 VAL B C 1
ATOM 923 O O . VAL B 1 18 ? 0.91 -17.562 -6.543 1 98.56 18 VAL B O 1
ATOM 926 N N . ARG B 1 19 ? 2.566 -17.219 -5.117 1 98.38 19 ARG B N 1
ATOM 927 C CA . ARG B 1 19 ? 1.843 -17.156 -3.852 1 98.38 19 ARG B CA 1
ATOM 928 C C . ARG B 1 19 ? 2.402 -16.047 -2.957 1 98.38 19 ARG B C 1
ATOM 930 O O . ARG B 1 19 ? 3.508 -15.555 -3.191 1 98.38 19 ARG B O 1
ATOM 937 N N . VAL B 1 20 ? 1.592 -15.672 -2.084 1 98.12 20 VAL B N 1
ATOM 938 C CA . VAL B 1 20 ? 2.061 -14.68 -1.117 1 98.12 20 VAL B CA 1
ATOM 939 C C . VAL B 1 20 ? 2.734 -15.391 0.057 1 98.12 20 VAL B C 1
ATOM 941 O O . VAL B 1 20 ? 2.227 -16.391 0.561 1 98.12 20 VAL B O 1
ATOM 944 N N . GLU B 1 21 ? 3.889 -14.812 0.399 1 97.12 21 GLU B N 1
ATOM 945 C CA . GLU B 1 21 ? 4.539 -15.297 1.612 1 97.12 21 GLU B CA 1
ATOM 946 C C . GLU B 1 21 ? 3.816 -14.805 2.861 1 97.12 21 GLU B C 1
ATOM 948 O O . GLU B 1 21 ? 3.822 -13.609 3.16 1 97.12 21 GLU B O 1
ATOM 953 N N . LYS B 1 22 ? 3.289 -15.656 3.594 1 94.31 22 LYS B N 1
ATOM 954 C CA . LYS B 1 22 ? 2.371 -15.359 4.691 1 94.31 22 LYS B CA 1
ATOM 955 C C . LYS B 1 22 ? 3.043 -14.492 5.75 1 94.31 22 LYS B C 1
ATOM 957 O O . LYS B 1 22 ? 2.49 -13.477 6.168 1 94.31 22 LYS B O 1
ATOM 962 N N . GLU B 1 23 ? 4.195 -14.883 6.211 1 93.62 23 GLU B N 1
ATOM 963 C CA . GLU B 1 23 ? 4.879 -14.156 7.273 1 93.62 23 GLU B CA 1
ATOM 964 C C . GLU B 1 23 ?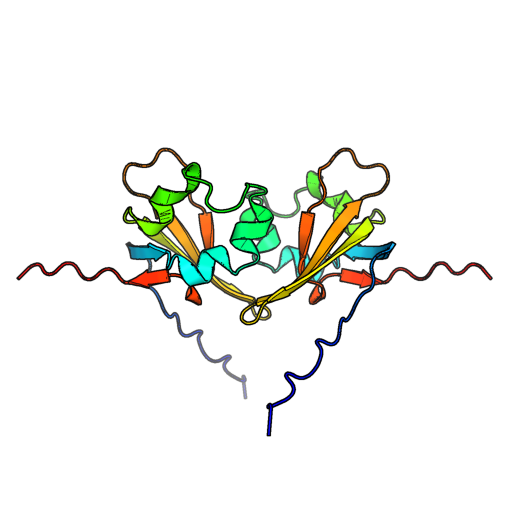 5.18 -12.719 6.859 1 93.62 23 GLU B C 1
ATOM 966 O O . GLU B 1 23 ? 4.957 -11.781 7.633 1 93.62 23 GLU B O 1
ATOM 971 N N . LYS B 1 24 ? 5.672 -12.602 5.656 1 95.38 24 LYS B N 1
ATOM 972 C CA . LYS B 1 24 ? 5.969 -11.258 5.168 1 95.38 24 LYS B CA 1
ATOM 973 C C . LYS B 1 24 ? 4.699 -10.414 5.078 1 95.38 24 LYS B C 1
ATOM 975 O O . LYS B 1 24 ? 4.703 -9.242 5.461 1 95.38 24 LYS B O 1
ATOM 980 N N . TYR B 1 25 ? 3.598 -11.008 4.582 1 94.88 25 TYR B N 1
ATOM 981 C CA . TYR B 1 25 ? 2.342 -10.281 4.438 1 94.88 25 TYR B CA 1
ATOM 982 C C . TYR B 1 25 ? 1.794 -9.859 5.797 1 94.88 25 TYR B C 1
ATOM 984 O O . TYR B 1 25 ? 1.385 -8.711 5.98 1 94.88 25 TYR B O 1
ATOM 992 N N . LEU B 1 26 ? 1.832 -10.703 6.809 1 91.5 26 LEU B N 1
ATOM 993 C CA . LEU B 1 26 ? 1.247 -10.453 8.117 1 91.5 26 LEU B CA 1
ATOM 994 C C . LEU B 1 26 ? 2.041 -9.398 8.883 1 91.5 26 LEU B C 1
ATOM 996 O O . LEU B 1 26 ? 1.519 -8.766 9.805 1 91.5 26 LEU B O 1
ATOM 1000 N N . ASN B 1 27 ? 3.248 -9.156 8.469 1 90.75 27 ASN B N 1
ATOM 1001 C CA . ASN B 1 27 ? 4.098 -8.164 9.109 1 90.75 27 ASN B CA 1
ATOM 1002 C C . ASN B 1 27 ? 4.227 -6.898 8.266 1 90.75 27 ASN B C 1
ATOM 1004 O O . ASN B 1 27 ? 5.203 -6.16 8.391 1 90.75 27 ASN B O 1
ATOM 1008 N N . SER B 1 28 ? 3.348 -6.688 7.434 1 93.19 28 SER B N 1
ATOM 1009 C CA . SER B 1 28 ? 3.439 -5.574 6.492 1 93.19 28 SER B CA 1
ATOM 1010 C C . SER B 1 28 ? 2.256 -4.625 6.645 1 93.19 28 SER B C 1
ATOM 1012 O O . SER B 1 28 ? 1.275 -4.949 7.32 1 93.19 28 SER B O 1
ATOM 1014 N N . ILE B 1 29 ? 2.459 -3.461 5.918 1 92.19 29 ILE B N 1
ATOM 1015 C CA . ILE B 1 29 ? 1.39 -2.469 5.875 1 92.19 29 ILE B CA 1
ATOM 1016 C C . ILE B 1 29 ? 0.181 -3.047 5.141 1 92.19 29 ILE B C 1
ATOM 1018 O O . ILE B 1 29 ? -0.963 -2.719 5.461 1 92.19 29 ILE B O 1
ATOM 1022 N N . ASN B 1 30 ? 0.429 -3.936 4.16 1 92.31 30 ASN B N 1
ATOM 1023 C CA . ASN B 1 30 ? -0.666 -4.508 3.385 1 92.31 30 ASN B CA 1
ATOM 1024 C C . ASN B 1 30 ? -1.685 -5.207 4.281 1 92.31 30 ASN B C 1
ATOM 1026 O O . ASN B 1 30 ? -2.893 -5.043 4.102 1 92.31 30 ASN B O 1
ATOM 1030 N N . TYR B 1 31 ? -1.205 -5.926 5.223 1 91.19 31 TYR B N 1
ATOM 1031 C CA . TYR B 1 31 ? -2.117 -6.602 6.137 1 91.19 31 TYR B CA 1
ATOM 1032 C C . TYR B 1 31 ? -2.857 -5.598 7.012 1 91.19 31 TYR B C 1
ATOM 1034 O O . TYR B 1 31 ? -4.07 -5.711 7.207 1 91.19 31 TYR B O 1
ATOM 1042 N N . LEU B 1 32 ? -2.119 -4.617 7.555 1 86.62 32 LEU B N 1
ATOM 1043 C CA . LEU B 1 32 ? -2.697 -3.6 8.422 1 86.62 32 LEU B CA 1
ATOM 1044 C C . LEU B 1 32 ? -3.764 -2.795 7.688 1 86.62 32 LEU B C 1
ATOM 1046 O O . LEU B 1 32 ? -4.77 -2.402 8.281 1 86.62 32 LEU B O 1
ATOM 1050 N N . SER B 1 33 ? -3.609 -2.582 6.391 1 86.31 33 SER B N 1
ATOM 1051 C CA . SER B 1 33 ? -4.5 -1.736 5.605 1 86.31 33 SER B CA 1
ATOM 1052 C C . SER B 1 33 ? -5.789 -2.469 5.246 1 86.31 33 SER B C 1
ATOM 1054 O O . SER B 1 33 ? -6.762 -1.85 4.812 1 86.31 33 SER B O 1
ATOM 1056 N N . VAL B 1 34 ? -5.867 -3.705 5.344 1 82.25 34 VAL B N 1
ATOM 1057 C CA . VAL B 1 34 ? -7.082 -4.453 5.035 1 82.25 34 VAL B CA 1
ATOM 1058 C C . VAL B 1 34 ? -8.055 -4.355 6.207 1 82.25 34 VAL B C 1
ATOM 1060 O O . VAL B 1 34 ? -9.258 -4.594 6.047 1 82.25 34 VAL B O 1
ATOM 1063 N N . GLY B 1 35 ? -7.613 -3.857 7.363 1 77.44 35 GLY B N 1
ATOM 1064 C CA . GLY B 1 35 ? -8.477 -3.547 8.492 1 77.44 35 GLY B CA 1
ATOM 1065 C C . GLY B 1 35 ? -9.117 -4.777 9.109 1 77.44 35 GLY B C 1
ATOM 1066 O O . GLY B 1 35 ? -10.266 -4.727 9.555 1 77.44 35 GLY B O 1
ATOM 1067 N N . HIS B 1 36 ? -8.555 -5.84 8.961 1 79.88 36 HIS B N 1
ATOM 1068 C CA . HIS B 1 36 ? -9.117 -7.055 9.539 1 79.88 36 HIS B CA 1
ATOM 1069 C C . HIS B 1 36 ? -8.336 -7.492 10.773 1 79.88 36 HIS B C 1
ATOM 1071 O O . HIS B 1 36 ? -7.184 -7.09 10.961 1 79.88 36 HIS B O 1
ATOM 1077 N N . PRO B 1 37 ? -9.094 -8.18 11.625 1 77.69 37 PRO B N 1
ATOM 1078 C CA . PRO B 1 37 ? -8.383 -8.727 12.789 1 77.69 37 PRO B CA 1
ATOM 1079 C C . PRO B 1 37 ? -7.223 -9.641 12.398 1 77.69 37 PRO B C 1
ATOM 1081 O O . PRO B 1 37 ? -7.168 -10.125 11.266 1 77.69 37 PRO B O 1
ATOM 1084 N N . PRO B 1 38 ? -6.312 -9.734 13.43 1 71.25 38 PRO B N 1
ATOM 1085 C CA . PRO B 1 38 ? -5.238 -10.695 13.172 1 71.25 38 PRO B CA 1
ATOM 1086 C C . PRO B 1 38 ? -5.766 -12.086 12.836 1 71.25 38 PRO B C 1
ATOM 1088 O O . PRO B 1 38 ? -6.766 -12.531 13.406 1 71.25 38 PRO B O 1
ATOM 1091 N N . PHE B 1 39 ? -5.164 -12.688 11.727 1 73.88 39 PHE B N 1
ATOM 1092 C CA . PHE B 1 39 ? -5.414 -14.062 11.297 1 73.88 39 PHE B CA 1
ATOM 1093 C C . PHE B 1 39 ? -6.801 -14.195 10.688 1 73.88 39 PHE B C 1
ATOM 1095 O O . PHE B 1 39 ? -7.484 -15.203 10.898 1 73.88 39 PHE B O 1
ATOM 1102 N N . TYR B 1 40 ? -7.207 -13.148 10.203 1 81.44 40 TYR B N 1
ATOM 1103 C CA . TYR B 1 40 ? -8.438 -13.195 9.422 1 81.44 40 TYR B CA 1
ATOM 1104 C C . TYR B 1 40 ? -8.359 -14.25 8.336 1 81.44 40 TYR B C 1
ATOM 1106 O O . TYR B 1 40 ? -7.465 -14.219 7.488 1 81.44 40 TYR B O 1
ATOM 1114 N N . LYS B 1 41 ? -9.273 -15.18 8.328 1 87.12 41 LYS B N 1
ATOM 1115 C CA . LYS B 1 41 ? -9.227 -16.328 7.438 1 87.12 41 LYS B CA 1
ATOM 1116 C C . LYS B 1 41 ? -9.68 -15.953 6.031 1 87.12 41 LYS B C 1
ATOM 1118 O O . LYS B 1 41 ? -9.398 -16.672 5.07 1 87.12 41 LYS B O 1
ATOM 1123 N N . GLY B 1 42 ? -10.328 -14.859 5.863 1 89 42 GLY B N 1
ATOM 1124 C CA . GLY B 1 42 ? -10.82 -14.414 4.57 1 89 42 GLY B CA 1
ATOM 1125 C C . GLY B 1 42 ? -9.711 -14.086 3.59 1 89 42 GLY B C 1
ATOM 1126 O O . GLY B 1 42 ? -9.961 -13.914 2.395 1 89 42 GLY B O 1
ATOM 1127 N N . LEU B 1 43 ? -8.508 -14.125 4.105 1 91.75 43 LEU B N 1
ATOM 1128 C CA . LEU B 1 43 ? -7.355 -13.805 3.268 1 91.75 43 LEU B CA 1
ATOM 1129 C C . LEU B 1 43 ? -6.5 -15.039 3.018 1 91.75 43 LEU B C 1
ATOM 1131 O O . LEU B 1 43 ? -5.48 -14.961 2.332 1 91.75 43 LEU B O 1
ATOM 1135 N N . ASP B 1 44 ? -6.906 -16.156 3.434 1 93.62 44 ASP B N 1
ATOM 1136 C CA . ASP B 1 44 ? -6.062 -17.359 3.357 1 93.62 44 ASP B CA 1
ATOM 1137 C C . ASP B 1 44 ? -5.734 -17.703 1.908 1 93.62 44 ASP B C 1
ATOM 1139 O O . ASP B 1 44 ? -4.66 -18.234 1.621 1 93.62 44 ASP B O 1
ATOM 1143 N N . TYR B 1 45 ? -6.551 -17.328 1.053 1 95.69 45 TYR B N 1
ATOM 1144 C CA . TYR B 1 45 ? -6.359 -17.734 -0.333 1 95.69 45 TYR B CA 1
ATOM 1145 C C . TYR B 1 45 ? -5.105 -17.094 -0.924 1 95.69 45 TYR B C 1
ATOM 1147 O O . TYR B 1 45 ? -4.496 -17.656 -1.842 1 95.69 45 TYR B O 1
ATOM 1155 N N . ILE B 1 46 ? -4.664 -15.977 -0.4 1 96.69 46 ILE B N 1
ATOM 1156 C CA . ILE B 1 46 ? -3.531 -15.336 -1.059 1 96.69 46 ILE B CA 1
ATOM 1157 C C . ILE B 1 46 ? -2.258 -16.125 -0.777 1 96.69 46 ILE B C 1
ATOM 1159 O O . ILE B 1 46 ? -1.305 -16.078 -1.559 1 96.69 46 ILE B O 1
ATOM 1163 N N . TYR B 1 47 ? -2.299 -16.891 0.293 1 96.19 47 TYR B N 1
ATOM 1164 C CA . TYR B 1 47 ? -1.167 -17.719 0.674 1 96.19 47 TYR B CA 1
ATOM 1165 C C . TYR B 1 47 ? -1.286 -19.109 0.061 1 96.19 47 TYR B C 1
ATOM 1167 O O . TYR B 1 47 ? -0.276 -19.75 -0.248 1 96.19 47 TYR B O 1
ATOM 1175 N N . GLU B 1 48 ? -2.506 -19.578 0.035 1 96.31 48 GLU B N 1
ATOM 1176 C CA . GLU B 1 48 ? -2.768 -20.984 -0.217 1 96.31 48 GLU B CA 1
ATOM 1177 C C . GLU B 1 48 ? -3.062 -21.234 -1.692 1 96.31 48 GLU B C 1
ATOM 1179 O O . GLU B 1 48 ? -2.723 -22.297 -2.227 1 96.31 48 GLU B O 1
ATOM 1184 N N . ASP B 1 49 ? -3.67 -20.281 -2.348 1 97.06 49 ASP B N 1
ATOM 1185 C CA . ASP B 1 49 ? -4.039 -20.438 -3.754 1 97.06 49 ASP B CA 1
ATOM 1186 C C . ASP B 1 49 ? -3 -19.781 -4.664 1 97.06 49 ASP B C 1
ATOM 1188 O O . ASP B 1 49 ? -2.201 -18.953 -4.215 1 97.06 49 ASP B O 1
ATOM 1192 N N . ARG B 1 50 ? -3.018 -20.219 -5.914 1 97.19 50 ARG B N 1
ATOM 1193 C CA . ARG B 1 50 ? -2.096 -19.672 -6.906 1 97.19 50 ARG B CA 1
ATOM 1194 C C . ARG B 1 50 ? -2.641 -18.375 -7.508 1 97.19 50 ARG B C 1
ATOM 1196 O O . ARG B 1 50 ? -3.838 -18.266 -7.781 1 97.19 50 ARG B O 1
ATOM 1203 N N . GLY B 1 51 ? -1.794 -17.453 -7.633 1 98.31 51 GLY B N 1
ATOM 1204 C CA . GLY B 1 51 ? -2.088 -16.234 -8.367 1 98.31 51 GLY B CA 1
ATOM 1205 C C . GLY B 1 51 ? -1.227 -16.062 -9.602 1 98.31 51 GLY B C 1
ATOM 1206 O O . GLY B 1 51 ? -0.094 -16.547 -9.656 1 98.31 51 GLY B O 1
ATOM 1207 N N . GLU B 1 52 ? -1.71 -15.359 -10.523 1 98.62 52 GLU B N 1
ATOM 1208 C CA . GLU B 1 52 ? -0.974 -15.039 -11.742 1 98.62 52 GLU B CA 1
ATOM 1209 C C . GLU B 1 52 ? -0.59 -13.562 -11.773 1 98.62 52 GLU B C 1
ATOM 1211 O O . GLU B 1 52 ? -1.398 -12.695 -11.438 1 98.62 52 GLU B O 1
ATOM 1216 N N . VAL B 1 53 ? 0.625 -13.297 -12.18 1 98.5 53 VAL B N 1
ATOM 1217 C CA . VAL B 1 53 ? 1.078 -11.922 -12.367 1 98.5 53 VAL B CA 1
ATOM 1218 C C . VAL B 1 53 ? 0.484 -11.3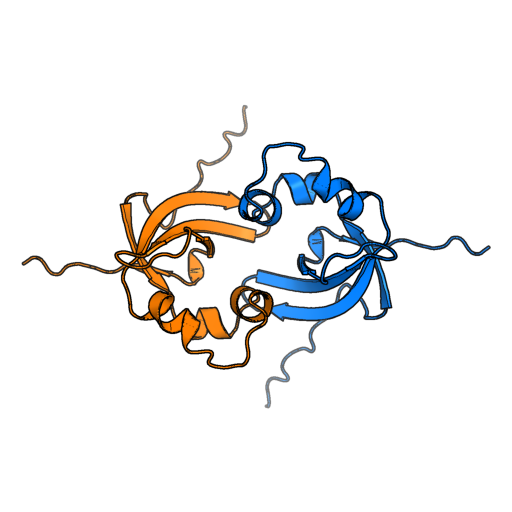52 -13.648 1 98.5 53 VAL B C 1
ATOM 1220 O O . VAL B 1 53 ? 0.759 -11.852 -14.742 1 98.5 53 VAL B O 1
ATOM 1223 N N . LEU B 1 54 ? -0.343 -10.281 -13.492 1 98.31 54 LEU B N 1
ATOM 1224 C CA . LEU B 1 54 ? -0.981 -9.664 -14.656 1 98.31 54 LEU B CA 1
ATOM 1225 C C . LEU B 1 54 ? -0.152 -8.5 -15.172 1 98.31 54 LEU B C 1
ATOM 1227 O O . LEU B 1 54 ? -0.193 -8.188 -16.359 1 98.31 54 LEU B O 1
ATOM 1231 N N . ASP B 1 55 ? 0.507 -7.82 -14.336 1 97.31 55 ASP B N 1
ATOM 1232 C CA . ASP B 1 55 ? 1.295 -6.633 -14.641 1 97.31 55 ASP B CA 1
ATOM 1233 C C . ASP B 1 55 ? 2.375 -6.398 -13.594 1 97.31 55 ASP B C 1
ATOM 1235 O O . ASP B 1 55 ? 2.309 -6.957 -12.492 1 97.31 55 ASP B O 1
ATOM 1239 N N . ILE B 1 56 ? 3.385 -5.672 -13.938 1 97.75 56 ILE B N 1
ATOM 1240 C CA . ILE B 1 56 ? 4.48 -5.328 -13.039 1 97.75 56 ILE B CA 1
ATOM 1241 C C . ILE B 1 56 ? 4.82 -3.846 -13.18 1 97.75 56 ILE B C 1
ATOM 1243 O O . ILE B 1 56 ? 4.867 -3.32 -14.297 1 97.75 56 ILE B O 1
ATOM 1247 N N . ARG B 1 57 ? 5.035 -3.213 -12.07 1 94.94 57 ARG B N 1
ATOM 1248 C CA . ARG B 1 57 ? 5.445 -1.812 -12.047 1 94.94 57 ARG B CA 1
ATOM 1249 C C . ARG B 1 57 ? 6.559 -1.584 -11.031 1 94.94 57 ARG B C 1
ATOM 1251 O O . ARG B 1 57 ? 6.602 -2.246 -9.992 1 94.94 57 ARG B O 1
ATOM 1258 N N . ILE B 1 58 ? 7.379 -0.685 -11.414 1 95 58 ILE B N 1
ATOM 1259 C CA . ILE B 1 58 ? 8.445 -0.297 -10.5 1 95 58 ILE B CA 1
ATOM 1260 C C . ILE B 1 58 ? 8.297 1.174 -10.125 1 95 58 ILE B C 1
ATOM 1262 O O . ILE B 1 58 ? 8.117 2.029 -10.992 1 95 58 ILE B O 1
ATOM 1266 N N . PHE B 1 59 ? 8.336 1.461 -8.891 1 91.94 59 PHE B N 1
ATOM 1267 C CA . PHE B 1 59 ? 8.273 2.824 -8.375 1 91.94 59 PHE B CA 1
ATOM 1268 C C . PHE B 1 59 ? 9.586 3.205 -7.691 1 91.94 59 PHE B C 1
ATOM 1270 O O . PHE B 1 59 ? 10.188 2.385 -7 1 91.94 59 PHE B O 1
ATOM 1277 N N . GLU B 1 60 ? 9.938 4.402 -7.746 1 87.06 60 GLU B N 1
ATOM 1278 C CA . GLU B 1 60 ? 11.227 4.848 -7.23 1 87.06 60 GLU B CA 1
ATOM 1279 C C . GLU B 1 60 ? 11.297 4.684 -5.715 1 87.06 60 GLU B C 1
ATOM 1281 O O . GLU B 1 60 ? 12.273 4.137 -5.191 1 87.06 60 GLU B O 1
ATOM 1286 N N . GLU B 1 61 ? 10.227 5 -5.02 1 87.44 61 GLU B N 1
ATOM 1287 C CA . GLU B 1 61 ? 10.305 5.082 -3.562 1 87.44 61 GLU B CA 1
ATOM 1288 C C . GLU B 1 61 ? 9.93 3.754 -2.914 1 87.44 61 GLU B C 1
ATOM 1290 O O . GLU B 1 61 ? 10.461 3.393 -1.865 1 87.44 61 GLU B O 1
ATOM 1295 N N . THR B 1 62 ? 9.078 2.996 -3.633 1 91.94 62 THR B N 1
ATOM 1296 C CA . THR B 1 62 ? 8.523 1.86 -2.906 1 91.94 62 THR B CA 1
ATOM 1297 C C . THR B 1 62 ? 8.93 0.545 -3.564 1 91.94 62 THR B C 1
ATOM 1299 O O . THR B 1 62 ? 8.695 -0.531 -3.01 1 91.94 62 THR B O 1
ATOM 1302 N N . GLY B 1 63 ? 9.539 0.613 -4.805 1 93.75 63 GLY B N 1
ATOM 1303 C CA . GLY B 1 63 ? 10.07 -0.589 -5.434 1 93.75 63 GLY B CA 1
ATOM 1304 C C . GLY B 1 63 ? 9.086 -1.238 -6.395 1 93.75 63 GLY B C 1
ATOM 1305 O O . GLY B 1 63 ? 8.281 -0.551 -7.023 1 93.75 63 GLY B O 1
ATOM 1306 N N . GLU B 1 64 ? 9.242 -2.521 -6.539 1 96.44 64 GLU B N 1
ATOM 1307 C CA . GLU B 1 64 ? 8.523 -3.285 -7.555 1 96.44 64 GLU B CA 1
ATOM 1308 C C . GLU B 1 64 ? 7.234 -3.879 -6.996 1 96.44 64 GLU B C 1
ATOM 1310 O O . GLU B 1 64 ? 7.223 -4.406 -5.883 1 96.44 64 GLU B O 1
ATOM 1315 N N . TYR B 1 65 ? 6.195 -3.752 -7.805 1 97.44 65 TYR B N 1
ATOM 1316 C CA . TYR B 1 65 ? 4.891 -4.32 -7.477 1 97.44 65 TYR B CA 1
ATOM 1317 C C . TYR B 1 65 ? 4.363 -5.172 -8.625 1 97.44 65 TYR B C 1
ATOM 1319 O O . TYR B 1 65 ? 4.699 -4.941 -9.789 1 97.44 65 TYR B O 1
ATOM 1327 N N . ALA B 1 66 ? 3.545 -6.102 -8.203 1 98.25 66 ALA B N 1
ATOM 1328 C CA . ALA B 1 66 ? 2.855 -6.941 -9.172 1 98.25 66 ALA B CA 1
ATOM 1329 C C . ALA B 1 66 ? 1.35 -6.945 -8.93 1 98.25 66 ALA B C 1
ATOM 1331 O O . ALA B 1 66 ? 0.9 -6.977 -7.781 1 98.25 66 ALA B O 1
ATOM 1332 N N . LEU B 1 67 ? 0.588 -6.883 -10.055 1 97.75 67 LEU B N 1
ATOM 1333 C CA . LEU B 1 67 ? -0.852 -7.113 -10.016 1 97.75 67 LEU B CA 1
ATOM 1334 C C . LEU B 1 67 ? -1.166 -8.602 -10.078 1 97.75 67 LEU B C 1
ATOM 1336 O O . LEU B 1 67 ? -0.845 -9.266 -11.07 1 97.75 67 LEU B O 1
ATOM 1340 N N . ILE B 1 68 ? -1.83 -9.102 -9.016 1 98.38 68 ILE B N 1
ATOM 1341 C CA . ILE B 1 68 ? -2.025 -10.547 -8.906 1 98.38 68 ILE B CA 1
ATOM 1342 C C . ILE B 1 68 ? -3.512 -10.875 -9.031 1 98.38 68 ILE B C 1
ATOM 1344 O O . ILE B 1 68 ? -4.348 -10.266 -8.359 1 98.38 68 ILE B O 1
ATOM 1348 N N . ALA B 1 69 ? -3.832 -11.781 -9.922 1 98.62 69 ALA B N 1
ATOM 1349 C CA . ALA B 1 69 ? -5.148 -12.406 -9.977 1 98.62 69 ALA B CA 1
ATOM 1350 C C . ALA B 1 69 ? -5.094 -13.844 -9.469 1 98.62 69 ALA B C 1
ATOM 1352 O O . ALA B 1 69 ? -4.316 -14.656 -9.969 1 98.62 69 ALA B O 1
ATOM 1353 N N . TRP B 1 70 ? -5.938 -14.109 -8.477 1 98.44 70 TRP B N 1
ATOM 1354 C CA . TRP B 1 70 ? -5.914 -15.453 -7.895 1 98.44 70 TRP B CA 1
ATOM 1355 C C . TRP B 1 70 ? -6.836 -16.391 -8.656 1 98.44 70 TRP B C 1
ATOM 1357 O O . TRP B 1 70 ? -7.973 -16.031 -8.977 1 98.44 70 TRP B O 1
ATOM 1367 N N . VAL B 1 71 ? -6.391 -17.484 -8.93 1 95.19 71 VAL B N 1
ATOM 1368 C CA . VAL B 1 71 ? -7.102 -18.469 -9.75 1 95.19 71 VAL B CA 1
ATOM 1369 C C . VAL B 1 71 ? -8.289 -19.031 -8.977 1 95.19 71 VAL B C 1
ATOM 1371 O O . VAL B 1 71 ? -8.125 -19.594 -7.895 1 95.19 71 VAL B O 1
ATOM 1374 N N . GLY B 1 72 ? -9.453 -18.891 -9.516 1 96.19 72 GLY B N 1
ATOM 1375 C CA . GLY B 1 72 ? -10.633 -19.5 -8.922 1 96.19 72 GLY B CA 1
ATOM 1376 C C . GLY B 1 72 ? -11.203 -18.703 -7.762 1 96.19 72 GLY B C 1
ATOM 1377 O O . GLY B 1 72 ? -12.086 -19.188 -7.047 1 96.19 72 GLY B O 1
ATOM 1378 N N . ILE B 1 73 ? -10.648 -17.609 -7.5 1 96.56 73 ILE B N 1
ATOM 1379 C CA . ILE B 1 73 ? -11.117 -16.766 -6.402 1 96.56 73 ILE B CA 1
ATOM 1380 C C . ILE B 1 73 ? -11.828 -15.539 -6.965 1 96.56 73 ILE B C 1
ATOM 1382 O O . ILE B 1 73 ? -11.289 -14.836 -7.816 1 96.56 73 ILE B O 1
ATOM 1386 N N . PRO B 1 74 ? -13.125 -15.234 -6.52 1 96.38 74 PRO B N 1
ATOM 1387 C CA . PRO B 1 74 ? -13.898 -14.109 -7.059 1 96.38 74 PRO B CA 1
ATOM 1388 C C . PRO B 1 74 ? -13.516 -12.773 -6.422 1 96.38 74 PRO B C 1
ATOM 1390 O O . PRO B 1 74 ? -14.391 -12.008 -6.031 1 96.38 74 PRO B O 1
ATOM 1393 N N . THR B 1 75 ? -12.281 -12.5 -6.23 1 94.69 75 THR B N 1
ATOM 1394 C CA . THR B 1 75 ? -11.781 -11.219 -5.746 1 94.69 75 THR B CA 1
ATOM 1395 C C . THR B 1 75 ? -11.031 -10.477 -6.848 1 94.69 75 THR B C 1
ATOM 1397 O O . THR B 1 75 ? -10.312 -11.094 -7.641 1 94.69 75 THR B O 1
ATOM 1400 N N . PRO B 1 76 ? -11.219 -9.156 -6.957 1 93.94 76 PRO B N 1
ATOM 1401 C CA . PRO B 1 76 ? -10.422 -8.406 -7.934 1 93.94 76 PRO B CA 1
ATOM 1402 C C . PRO B 1 76 ? -8.922 -8.586 -7.73 1 93.94 76 PRO B C 1
ATOM 1404 O O . PRO B 1 76 ? -8.469 -8.852 -6.613 1 93.94 76 PRO B O 1
ATOM 1407 N N . PRO B 1 77 ? -8.18 -8.469 -8.852 1 96.5 77 PRO B N 1
ATOM 1408 C CA . PRO B 1 77 ? -6.727 -8.477 -8.664 1 96.5 77 PRO B CA 1
ATOM 1409 C C . PRO B 1 77 ? -6.246 -7.379 -7.719 1 96.5 77 PRO B C 1
ATOM 1411 O O . PRO B 1 77 ? -6.957 -6.395 -7.5 1 96.5 77 PRO B O 1
ATOM 1414 N N . ALA B 1 78 ? -5.07 -7.656 -7.234 1 95.5 78 ALA B N 1
ATOM 1415 C CA . ALA B 1 78 ? -4.512 -6.695 -6.289 1 95.5 78 ALA B CA 1
ATOM 1416 C C . ALA B 1 78 ? -3.018 -6.492 -6.531 1 95.5 78 ALA B C 1
ATOM 1418 O O . ALA B 1 78 ? -2.301 -7.441 -6.859 1 95.5 78 ALA B O 1
ATOM 1419 N N . TRP B 1 79 ? -2.615 -5.227 -6.359 1 96.31 79 TRP B N 1
ATOM 1420 C CA . TRP B 1 79 ? -1.19 -4.914 -6.395 1 96.31 79 TRP B CA 1
ATOM 1421 C C . TRP B 1 79 ? -0.518 -5.281 -5.078 1 96.31 79 TRP B C 1
ATOM 1423 O O . TRP B 1 79 ? -0.976 -4.879 -4.004 1 96.31 79 TRP B O 1
ATOM 1433 N N . LEU B 1 80 ? 0.542 -6.008 -5.141 1 97.19 80 LEU B N 1
ATOM 1434 C CA . LEU B 1 80 ? 1.342 -6.367 -3.975 1 97.19 80 LEU B CA 1
ATOM 1435 C C . LEU B 1 80 ? 2.828 -6.164 -4.254 1 97.19 80 LEU B C 1
ATOM 1437 O O . LEU B 1 80 ? 3.283 -6.348 -5.383 1 97.19 80 LEU B O 1
ATOM 1441 N N . PRO B 1 81 ? 3.607 -5.797 -3.256 1 97.06 81 PRO B N 1
ATOM 1442 C CA . PRO B 1 81 ? 5.059 -5.801 -3.443 1 97.06 81 PRO B CA 1
ATOM 1443 C C . PRO B 1 81 ? 5.605 -7.176 -3.824 1 97.06 81 PRO B C 1
ATOM 1445 O O . PRO B 1 81 ? 5.191 -8.188 -3.254 1 97.06 81 PRO B O 1
ATOM 1448 N N . THR B 1 82 ? 6.582 -7.152 -4.707 1 97.69 82 THR B N 1
ATOM 1449 C CA . THR B 1 82 ? 7.074 -8.43 -5.211 1 97.69 82 THR B CA 1
ATOM 1450 C C . THR B 1 82 ? 7.918 -9.141 -4.156 1 97.69 82 THR B C 1
ATOM 1452 O O . THR B 1 82 ? 8.031 -10.367 -4.172 1 97.69 82 THR B O 1
ATOM 1455 N N . TYR B 1 83 ? 8.398 -8.352 -3.209 1 96.62 83 TYR B N 1
ATOM 1456 C CA . TYR B 1 83 ? 9.273 -8.977 -2.219 1 96.62 83 TYR B CA 1
ATOM 1457 C C . TYR B 1 83 ? 8.492 -9.977 -1.364 1 96.62 83 TYR B C 1
ATOM 1459 O O . TYR B 1 83 ? 9.094 -10.836 -0.713 1 96.62 83 TYR B O 1
ATOM 1467 N N . MET B 1 84 ? 7.184 -9.906 -1.389 1 98 84 MET B N 1
ATOM 1468 C CA . MET B 1 84 ? 6.457 -10.828 -0.521 1 98 84 MET B CA 1
ATOM 1469 C C . MET B 1 84 ? 5.871 -11.984 -1.326 1 98 84 MET B C 1
ATOM 1471 O O . MET B 1 84 ? 5.055 -12.75 -0.812 1 98 84 MET B O 1
ATOM 1475 N N . LEU B 1 85 ? 6.207 -12.023 -2.551 1 98.25 85 LEU B N 1
ATOM 1476 C CA . LEU B 1 85 ? 5.688 -13.062 -3.43 1 98.25 85 LEU B CA 1
ATOM 1477 C C . LEU B 1 85 ? 6.695 -14.195 -3.6 1 98.25 85 LEU B C 1
ATOM 1479 O O . LEU B 1 85 ? 7.902 -13.945 -3.697 1 98.25 85 LEU B O 1
ATOM 1483 N N . ILE B 1 86 ? 6.148 -15.344 -3.717 1 97.88 86 ILE B N 1
ATOM 1484 C CA . ILE B 1 86 ? 6.934 -16.562 -3.945 1 97.88 86 ILE B CA 1
ATOM 1485 C C . ILE B 1 86 ? 6.602 -17.125 -5.32 1 97.88 86 ILE B C 1
ATOM 1487 O O . ILE B 1 86 ? 5.434 -17.375 -5.633 1 97.88 86 ILE B O 1
ATOM 1491 N N . LYS B 1 87 ? 7.637 -17.344 -6.105 1 97.38 87 LYS B N 1
ATOM 1492 C CA . LYS B 1 87 ? 7.445 -18.031 -7.383 1 97.38 87 LYS B CA 1
ATOM 1493 C C . LYS B 1 87 ? 7.109 -19.5 -7.172 1 97.38 87 LYS B C 1
ATOM 1495 O O . LYS B 1 87 ? 7.766 -20.188 -6.387 1 97.38 87 LYS B O 1
ATOM 1500 N N . VAL B 1 88 ? 5.984 -19.859 -7.855 1 95.31 88 VAL B N 1
ATOM 1501 C CA . VAL B 1 88 ? 5.594 -21.266 -7.781 1 95.31 88 VAL B CA 1
ATOM 1502 C C . VAL B 1 88 ? 6.105 -22.016 -9.016 1 95.31 88 VAL B C 1
ATOM 1504 O O . VAL B 1 88 ? 5.926 -21.547 -10.141 1 95.31 88 VAL B O 1
ATOM 1507 N N . TRP B 1 89 ? 6.961 -23.078 -8.836 1 86.94 89 TRP B N 1
ATOM 1508 C CA . TRP B 1 89 ? 7.52 -23.859 -9.93 1 86.94 89 TRP B CA 1
ATOM 1509 C C . TRP B 1 89 ? 6.715 -25.141 -10.141 1 86.94 89 TRP B C 1
ATOM 1511 O O . TRP B 1 89 ? 6.195 -25.719 -9.18 1 86.94 89 TRP B O 1
ATOM 1521 N N . SER B 1 90 ? 5.914 -25.141 -11.281 1 71.94 90 SER B N 1
ATOM 1522 C CA . SER B 1 90 ? 5.281 -26.422 -11.594 1 71.94 90 SER B CA 1
ATOM 1523 C C . SER B 1 90 ? 6.32 -27.484 -11.898 1 71.94 90 SER B C 1
ATOM 1525 O O . SER B 1 90 ? 7.336 -27.219 -12.539 1 71.94 90 SER B O 1
ATOM 1527 N N . ASN B 1 91 ? 6.492 -28.469 -11.117 1 57.69 91 ASN B N 1
ATOM 1528 C CA . ASN B 1 91 ? 7.254 -29.656 -11.484 1 57.69 91 ASN B CA 1
ATOM 1529 C C . ASN B 1 91 ? 6.664 -30.328 -12.719 1 57.69 91 ASN B C 1
ATOM 1531 O O . ASN B 1 91 ? 5.594 -30.938 -12.648 1 57.69 91 ASN B O 1
ATOM 1535 N N . TYR B 1 92 ? 6.355 -29.766 -13.742 1 52.31 92 TYR B N 1
ATOM 1536 C CA . TYR B 1 92 ? 5.941 -30.688 -14.797 1 52.31 92 TYR B CA 1
ATOM 1537 C C . TYR B 1 92 ? 7.125 -31.5 -15.297 1 52.31 92 TYR B C 1
ATOM 1539 O O . TYR B 1 92 ? 8.078 -30.953 -15.852 1 52.31 92 TYR B O 1
ATOM 1547 N N . HIS B 1 93 ? 7.941 -32.188 -14.438 1 41.41 93 HIS B N 1
ATOM 1548 C CA . HIS B 1 93 ? 8.492 -33.344 -15.109 1 41.41 93 HIS B CA 1
ATOM 1549 C C . HIS B 1 93 ? 7.438 -34.438 -15.281 1 41.41 93 HIS B C 1
ATOM 1551 O O . HIS B 1 93 ? 6.578 -34.625 -14.414 1 41.41 93 HIS B O 1
#

Nearest PDB structures (foldseek):
  2n5u-assembly1_A  TM=6.404E-01  e=8.216E-03  Thermosynechococcus vestitus BP-1
  2p4t-assembly1_A  TM=8.161E-01  e=1.915E-01  Escherichia coli
  1vie-assembly1_A  TM=7.818E-01  e=2.033E-01  Escherichia coli
  3sfm-assembly1_A  TM=7.807E-01  e=2.157E-01  Escherichia coli
  8bns-assembly1_B  TM=6.416E-01  e=1.603E-01  Sulfurihydrogenibium sp. YO3AOP1

InterPro domains:
  IPR020905 NAD(P)H-quinone oxidoreductase subunit O [PF11910] (12-86)